Protein AF-0000000070184076 (afdb_homodimer)

Secondary structure (DSSP, 8-state):
-------------EEE-TTS-EEEEEEE--SSS-HHHHHHHHHHH-TT--TT--GGGTS-HHHHHHHHSSSPPTT--EEEEEEETTEEEEEETTTEEEEEE-HHHHH-/-------------EEE-TT--EEEEEEE--SSS-HHHHHHHHHHH-TTS-TT--GGGTS-HHHHHHHHSSSPPTT--EEEEEEETTEEEEEETTTEEEEEE-HHHHH-

Sequence (216 aa):
MMRFIWCSQLLAVVQSNTRGESWTVLTHWDRQEDIVLALDRAFDELDGVEDDVVIFDYIEPEAINALFGGPSSDRGANELHFTCQQHEIRISDDGTIGARADSEYRISMMRFIWCSQLLAVVQSNTRGESWTVLTHWDRQEDIVLALDRAFDELDGVEDDVVIFDYIEPEAINALFGGPSSDRGANELHFTCQQHEIRISDDGTIGARADSEYRIS

InterPro domains:
  IPR040624 Halobacterial output domain 1 [PF18545] (55-97)

Solvent-accessible surface area (backbone atoms only — not comparable to full-atom values): 12291 Å² total; per-residue (Å²): 133,83,77,73,73,74,70,70,77,68,73,35,58,56,52,53,42,89,29,65,46,54,31,26,51,54,41,75,48,79,51,80,53,60,57,66,60,47,46,53,53,25,54,74,61,44,80,92,60,66,91,83,64,56,69,66,66,37,41,53,62,64,21,50,43,51,71,51,40,56,73,87,63,92,41,51,51,47,34,39,34,33,27,48,92,64,27,30,38,37,42,36,70,88,22,42,34,28,37,28,75,25,66,74,56,65,74,98,133,83,76,74,73,75,71,70,78,68,74,36,60,55,51,54,42,89,31,66,46,55,32,28,50,53,41,78,48,82,52,81,54,59,58,66,60,48,46,51,54,26,54,72,63,44,80,92,59,66,91,82,66,57,70,66,67,37,41,53,61,63,20,49,44,51,72,52,41,58,73,86,63,92,39,51,52,45,34,40,35,30,27,48,92,64,26,31,38,37,41,36,68,88,21,42,34,28,36,27,75,24,66,74,55,66,72,97

pLDDT: mean 79.99, std 22.55, range [30.59, 98.12]

Foldseek 3Di:
DPPPPPLPPPVQQQPCDPVSRGKRWQDFAQLVDDVVVVVVSSVVSDPPADPPDDPCVWPPVVVVCVQRHDDDDPPDKDKDWTDDDQWIWIDINVGTIIIDGDPVSVVD/DPPPPPPPPPVQQQPCDPVNRGKRWQDFAQLVDDVVVVVVSSVVSDPPADPPDDVCVWPPVVVVCVQRHDDDDPPDKDKDWTDDDQWIWIDINVGTIIIDGDPVSVVD

Nearest PDB structures (foldseek):
  3h3l-assembly1_A-2  TM=5.425E-01  e=3.299E+00  Parabacteroides distasonis ATCC 8503
  7uxh-assembly1_i  TM=4.733E-01  e=2.275E+00  Homo sapiens
  4b1m-assembly3_C  TM=5.765E-01  e=6.131E+00  Bacillus subtilis
  1oq1-assembly2_B  TM=4.986E-01  e=3.101E+00  Bacillus subtilis
  3h3l-assembly1_A-2  TM=5.430E-01  e=3.131E+00  Parabacteroides distasonis ATCC 8503

Radius of gyration: 18.41 Å; Cα contacts (8 Å, |Δi|>4): 355; chains: 2; bounding box: 36×73×41 Å

Structure (mmCIF, N/CA/C/O backbone):
data_AF-0000000070184076-model_v1
#
loop_
_entity.id
_entity.type
_entity.pdbx_description
1 polymer 'Halobacterial output domain-containing protein'
#
loop_
_atom_site.group_PDB
_atom_site.id
_atom_site.type_symbol
_atom_site.label_atom_id
_atom_site.label_alt_id
_atom_site.label_comp_id
_atom_site.label_asym_id
_atom_site.label_entity_id
_atom_site.label_seq_id
_atom_site.pdbx_PDB_ins_code
_atom_site.Cartn_x
_atom_site.Cartn_y
_atom_site.Cartn_z
_atom_site.occupancy
_atom_site.B_iso_or_equiv
_atom_site.auth_seq_id
_atom_site.auth_comp_id
_atom_site.auth_asym_id
_atom_site.auth_atom_id
_atom_site.pdbx_PDB_model_num
ATOM 1 N N . MET A 1 1 ? -7.156 38.125 17.203 1 31.06 1 MET A N 1
ATOM 2 C CA . MET A 1 1 ? -7.527 37.094 18.188 1 31.06 1 MET A CA 1
ATOM 3 C C . MET A 1 1 ? -7.359 35.719 17.625 1 31.06 1 MET A C 1
ATOM 5 O O . MET A 1 1 ? -7.973 35.375 16.609 1 31.06 1 MET A O 1
ATOM 9 N N . MET A 1 2 ? -6.055 35.125 17.672 1 31.64 2 MET A N 1
ATOM 10 C CA . MET A 1 2 ? -5.574 33.906 17.031 1 31.64 2 MET A CA 1
ATOM 11 C C . MET A 1 2 ? -6.219 32.688 17.656 1 31.64 2 MET A C 1
ATOM 13 O O . MET A 1 2 ? -6.16 32.5 18.875 1 31.64 2 MET A O 1
ATOM 17 N N . ARG A 1 3 ? -7.449 32.406 17.203 1 31.67 3 ARG A N 1
ATOM 18 C CA . ARG A 1 3 ? -8.211 31.297 17.766 1 31.67 3 ARG A CA 1
ATOM 19 C C . ARG A 1 3 ? -7.395 30 17.75 1 31.67 3 ARG A C 1
ATOM 21 O O . ARG A 1 3 ? -6.922 29.562 16.703 1 31.67 3 ARG A O 1
ATOM 28 N N . PHE A 1 4 ? -6.574 29.734 18.766 1 31.83 4 PHE A N 1
ATOM 29 C CA . PHE A 1 4 ? -5.91 28.453 18.984 1 31.83 4 PHE A CA 1
ATOM 30 C C . PHE A 1 4 ? -6.926 27.312 18.984 1 31.83 4 PHE A C 1
ATOM 32 O O . PHE A 1 4 ? -7.805 27.266 19.844 1 31.83 4 PHE A O 1
ATOM 39 N N . ILE A 1 5 ? -7.527 27.031 17.906 1 33.81 5 ILE A N 1
ATOM 40 C CA . ILE A 1 5 ? -8.445 25.906 17.953 1 33.81 5 ILE A CA 1
ATOM 41 C C . ILE A 1 5 ? -7.742 24.703 18.562 1 33.81 5 ILE A C 1
ATOM 43 O O . ILE A 1 5 ? -6.664 24.297 18.109 1 33.81 5 ILE A O 1
ATOM 47 N N . TRP A 1 6 ? -7.973 24.562 19.844 1 30.7 6 TRP A N 1
ATOM 48 C CA . TRP A 1 6 ? -7.652 23.359 20.594 1 30.7 6 TRP A CA 1
ATOM 49 C C . TRP A 1 6 ? -8.055 22.109 19.828 1 30.7 6 TRP A C 1
ATOM 51 O O . TRP A 1 6 ? -9.242 21.859 19.594 1 30.7 6 TRP A O 1
ATOM 61 N N . CYS A 1 7 ? -7.523 21.875 18.734 1 33.5 7 CYS A N 1
ATOM 62 C CA . CYS A 1 7 ? -7.84 20.562 18.156 1 33.5 7 CYS A CA 1
ATOM 63 C C . CYS A 1 7 ? -7.801 19.484 19.234 1 33.5 7 CYS A C 1
ATOM 65 O O . CYS A 1 7 ? -6.793 19.312 19.922 1 33.5 7 CYS A O 1
ATOM 67 N N . SER A 1 8 ? -8.922 19.25 19.844 1 32.59 8 SER A N 1
ATOM 68 C CA . SER A 1 8 ? -9.172 18.125 20.734 1 32.59 8 SER A CA 1
ATOM 69 C C . SER A 1 8 ? -8.406 16.891 20.297 1 32.59 8 SER A C 1
ATOM 71 O O . SER A 1 8 ? -8.234 16.656 19.109 1 32.59 8 SER A O 1
ATOM 73 N N . GLN A 1 9 ? -7.461 16.438 21.172 1 32.38 9 GLN A N 1
ATOM 74 C CA . GLN A 1 9 ? -6.703 15.188 21.141 1 32.38 9 GLN A CA 1
ATOM 75 C C . GLN A 1 9 ? -7.602 14.008 20.781 1 32.38 9 GLN A C 1
ATOM 77 O O . GLN A 1 9 ? -8.438 13.586 21.578 1 32.38 9 GLN A O 1
ATOM 82 N N . LEU A 1 10 ? -8.289 14.125 19.656 1 34.69 10 LEU A N 1
ATOM 83 C CA . LEU A 1 10 ? -8.977 12.867 19.359 1 34.69 10 LEU A CA 1
ATOM 84 C C . LEU A 1 10 ? -8.062 11.672 19.609 1 34.69 10 LEU A C 1
ATOM 86 O O . LEU A 1 10 ? -6.984 11.578 19.016 1 34.69 10 LEU A O 1
ATOM 90 N N . LEU A 1 11 ? -8.219 11.258 20.859 1 34.22 11 LEU A N 1
ATOM 91 C CA . LEU A 1 11 ? -7.562 10.008 21.203 1 34.22 11 LEU A CA 1
ATOM 92 C C . LEU A 1 11 ? -7.707 8.977 20.094 1 34.22 11 LEU A C 1
ATOM 94 O O . LEU A 1 11 ? -8.812 8.508 19.812 1 34.22 11 LEU A O 1
ATOM 98 N N . ALA A 1 12 ? -6.996 9.32 19.094 1 44.41 12 ALA A N 1
ATOM 99 C CA . ALA A 1 12 ? -6.938 8.336 18.016 1 44.41 12 ALA A CA 1
ATOM 100 C C . ALA A 1 12 ? -6.871 6.918 18.578 1 44.41 12 ALA A C 1
ATOM 102 O O . ALA A 1 12 ? -6.184 6.668 19.578 1 44.41 12 ALA A O 1
ATOM 103 N N . VAL A 1 13 ? -8.016 6.223 18.578 1 44.06 13 VAL A N 1
ATOM 104 C CA . VAL A 1 13 ? -8.047 4.82 18.984 1 44.06 13 VAL A CA 1
ATOM 105 C C . VAL A 1 13 ? -6.875 4.07 18.375 1 44.06 13 VAL A C 1
ATOM 107 O O . VAL A 1 13 ? -6.652 4.148 17.156 1 44.06 13 VAL A O 1
ATOM 110 N N . VAL A 1 14 ? -5.863 3.982 19.172 1 46.72 14 VAL A N 1
ATOM 111 C CA . VAL A 1 14 ? -4.734 3.139 18.781 1 46.72 14 VAL A CA 1
ATOM 112 C C . VAL A 1 14 ? -5.223 1.72 18.5 1 46.72 14 VAL A C 1
ATOM 114 O O . VAL A 1 14 ? -5.828 1.08 19.359 1 46.72 14 VAL A O 1
ATOM 117 N N . GLN A 1 15 ? -5.723 1.5 17.422 1 42.31 15 GLN A N 1
ATOM 118 C CA . GLN A 1 15 ? -6.004 0.098 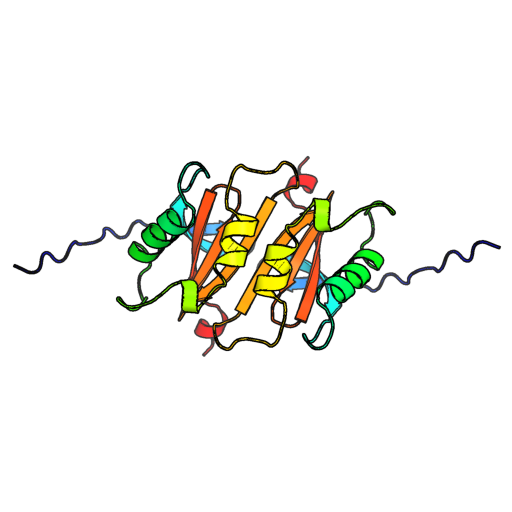17.141 1 42.31 15 GLN A CA 1
ATOM 119 C C . GLN A 1 15 ? -4.711 -0.698 16.984 1 42.31 15 GLN A C 1
ATOM 121 O O . GLN A 1 15 ? -3.879 -0.374 16.125 1 42.31 15 GLN A O 1
ATOM 126 N N . SER A 1 16 ? -4.227 -1.055 18.156 1 43.5 16 SER A N 1
ATOM 127 C CA . SER A 1 16 ? -3.055 -1.921 18.094 1 43.5 16 SER A CA 1
ATOM 128 C C . SER A 1 16 ? -3.389 -3.264 17.453 1 43.5 16 SER A C 1
ATOM 130 O O . SER A 1 16 ? -4.414 -3.871 17.781 1 43.5 16 SER A O 1
ATOM 132 N N . ASN A 1 17 ? -3.217 -3.281 16.281 1 46.78 17 ASN A N 1
ATOM 133 C CA . ASN A 1 17 ? -3.393 -4.648 15.805 1 46.78 17 ASN A CA 1
ATOM 134 C C . ASN A 1 17 ? -2.395 -5.602 16.453 1 46.78 17 ASN A C 1
ATOM 136 O O . ASN A 1 17 ? -1.507 -5.172 17.188 1 46.78 17 ASN A O 1
ATOM 140 N N . THR A 1 18 ? -2.777 -6.836 16.391 1 44.06 18 THR A N 1
ATOM 141 C CA . THR A 1 18 ? -2.002 -7.914 17 1 44.06 18 THR A CA 1
ATOM 142 C C . THR A 1 18 ? -0.521 -7.773 16.656 1 44.06 18 THR A C 1
ATOM 144 O O . THR A 1 18 ? 0.33 -8.398 17.281 1 44.06 18 THR A O 1
ATOM 147 N N . ARG A 1 19 ? -0.394 -7.066 15.617 1 43.72 19 ARG A N 1
ATOM 148 C CA . ARG A 1 19 ? 1.009 -6.957 15.234 1 43.72 19 ARG A CA 1
ATOM 149 C C . ARG A 1 19 ? 1.745 -5.953 16.109 1 43.72 19 ARG A C 1
ATOM 151 O O . ARG A 1 19 ? 2.953 -5.758 15.961 1 43.72 19 ARG A O 1
ATOM 158 N N . GLY A 1 20 ? 1.061 -5.598 17.172 1 49.81 20 GLY A N 1
ATOM 159 C CA . GLY A 1 20 ? 1.624 -4.59 18.047 1 49.81 20 GLY A CA 1
ATOM 160 C C . GLY A 1 20 ? 1.704 -3.215 17.422 1 49.81 20 GLY A C 1
ATOM 161 O O . GLY A 1 20 ? 2.285 -2.293 17.984 1 49.81 20 GLY A O 1
ATOM 162 N N . GLU A 1 21 ? 1.243 -3.275 16.156 1 57.34 21 GLU A N 1
ATOM 163 C CA . GLU A 1 21 ? 1.381 -1.954 15.555 1 57.34 21 GLU A CA 1
ATOM 164 C C . GLU A 1 21 ? 0.241 -1.032 15.977 1 57.34 21 GLU A C 1
ATOM 166 O O . GLU A 1 21 ? -0.922 -1.44 15.992 1 57.34 21 GLU A O 1
ATOM 171 N N . SER A 1 22 ? 0.601 -0.072 16.672 1 79.94 22 SER A N 1
ATOM 172 C CA . SER A 1 22 ? -0.398 0.884 17.141 1 79.94 22 SER A CA 1
ATOM 173 C C . SER A 1 22 ? -0.594 2.016 16.141 1 79.94 22 SER A C 1
ATOM 175 O O . SER A 1 22 ? 0.376 2.633 15.695 1 79.94 22 SER A O 1
ATOM 177 N N . TRP A 1 23 ? -1.705 2.012 15.43 1 88.81 23 TRP A N 1
ATOM 178 C CA . TRP A 1 23 ? -2.105 3.078 14.523 1 88.81 23 TRP A CA 1
ATOM 179 C C . TRP A 1 23 ? -3.137 3.992 15.172 1 88.81 23 TRP A C 1
ATOM 181 O O . TRP A 1 23 ? -3.998 3.531 15.93 1 88.81 23 TRP A O 1
ATOM 191 N N . THR A 1 24 ? -2.973 5.238 15.023 1 92.69 24 THR A N 1
ATOM 192 C CA . THR A 1 24 ? -4.027 6.191 15.359 1 92.69 24 THR A CA 1
ATOM 193 C C . THR A 1 24 ? -4.898 6.484 14.141 1 92.69 24 THR A C 1
ATOM 195 O O . THR A 1 24 ? -4.395 6.875 13.086 1 92.69 24 THR A O 1
ATOM 198 N N . VAL A 1 25 ? -6.156 6.223 14.258 1 95.19 25 VAL A N 1
ATOM 199 C CA . VAL A 1 25 ? -7.066 6.547 13.164 1 95.19 25 VAL A CA 1
ATOM 200 C C . VAL A 1 25 ? -7.297 8.055 13.109 1 95.19 25 VAL A C 1
ATOM 202 O O . VAL A 1 25 ? -7.715 8.656 14.102 1 95.19 25 VAL A O 1
ATOM 205 N N . LEU A 1 26 ? -6.996 8.625 11.977 1 96.62 26 LEU A N 1
ATOM 206 C CA . LEU A 1 26 ? -7.133 10.07 11.82 1 96.62 26 LEU A CA 1
ATOM 207 C C . LEU A 1 26 ? -8.539 10.438 11.359 1 96.62 26 LEU A C 1
ATOM 209 O O . LEU A 1 26 ? -9.117 11.414 11.844 1 96.62 26 LEU A O 1
ATOM 213 N N . THR A 1 27 ? -9.008 9.688 10.414 1 96.31 27 THR A N 1
ATOM 214 C CA . THR A 1 27 ? -10.344 9.938 9.898 1 96.31 27 THR A CA 1
ATOM 215 C C . THR A 1 27 ? -10.906 8.695 9.211 1 96.31 27 THR A C 1
ATOM 217 O O . THR A 1 27 ? -10.172 7.734 8.969 1 96.31 27 THR A O 1
ATOM 220 N N . HIS A 1 28 ? -12.234 8.703 8.945 1 95.06 28 HIS A N 1
ATOM 221 C CA . HIS A 1 28 ? -12.914 7.715 8.125 1 95.06 28 HIS A CA 1
ATOM 222 C C . HIS A 1 28 ? -13.391 8.328 6.809 1 95.06 28 HIS A C 1
ATOM 224 O O . HIS A 1 28 ? -13.648 9.531 6.738 1 95.06 28 HIS A O 1
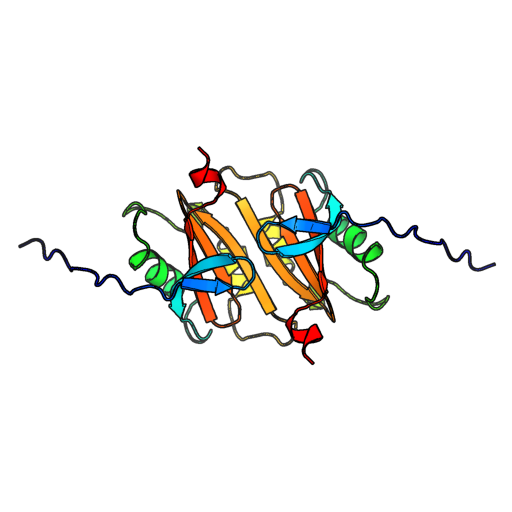ATOM 230 N N . TRP A 1 29 ? -13.375 7.391 5.836 1 94 29 TRP A N 1
ATOM 231 C CA . TRP A 1 29 ? -13.852 7.789 4.512 1 94 29 TRP A CA 1
ATOM 232 C C . TRP A 1 29 ? -14.625 6.652 3.848 1 94 29 TRP A C 1
ATOM 234 O O . TRP A 1 29 ? -14.398 5.48 4.156 1 94 29 TRP A O 1
ATOM 244 N N . ASP A 1 30 ? -15.82 6.898 3.057 1 87.88 30 ASP A N 1
ATOM 245 C CA . ASP A 1 30 ? -16.656 5.832 2.512 1 87.88 30 ASP A CA 1
ATOM 246 C C . ASP A 1 30 ? -16.672 5.871 0.986 1 87.88 30 ASP A C 1
ATOM 248 O O . ASP A 1 30 ? -17.594 5.336 0.355 1 87.88 30 ASP A O 1
ATOM 252 N N . ARG A 1 31 ? -15.719 6.191 0.236 1 86.69 31 ARG A N 1
ATOM 253 C CA . ARG A 1 31 ? -15.531 6.25 -1.209 1 86.69 31 ARG A CA 1
ATOM 254 C C . ARG A 1 31 ? -16.594 7.117 -1.868 1 86.69 31 ARG A C 1
ATOM 256 O O . ARG A 1 31 ? -16.609 7.277 -3.09 1 86.69 31 ARG A O 1
ATOM 263 N N . GLN A 1 32 ? -17.5 7.566 -1.119 1 90.19 32 GLN A N 1
ATOM 264 C CA . GLN A 1 32 ? -18.438 8.555 -1.638 1 90.19 32 GLN A CA 1
ATOM 265 C C . GLN A 1 32 ? -17.812 9.945 -1.661 1 90.19 32 GLN A C 1
ATOM 267 O O . GLN A 1 32 ? -18.25 10.82 -2.414 1 90.19 32 GLN A O 1
ATOM 272 N N . GLU A 1 33 ? -16.891 10.07 -0.817 1 91.62 33 GLU A N 1
ATOM 273 C CA . GLU A 1 33 ? -16.109 11.305 -0.814 1 91.62 33 GLU A CA 1
ATOM 274 C C . GLU A 1 33 ? -14.82 11.133 -1.609 1 91.62 33 GLU A C 1
ATOM 276 O O . GLU A 1 33 ? -14.336 10.016 -1.795 1 91.62 33 GLU A O 1
ATOM 281 N N . ASP A 1 34 ? -14.352 12.234 -2.107 1 94.75 34 ASP A N 1
ATOM 282 C CA . ASP A 1 34 ? -13.055 12.234 -2.783 1 94.75 34 ASP A CA 1
ATOM 283 C C . ASP A 1 34 ? -11.93 11.875 -1.814 1 94.75 34 ASP A C 1
ATOM 285 O O . ASP A 1 34 ? -11.781 12.516 -0.769 1 94.75 34 ASP A O 1
ATOM 289 N N . ILE A 1 35 ? -11.188 10.922 -2.148 1 96.12 35 ILE A N 1
ATOM 290 C CA . ILE A 1 35 ? -10.148 10.422 -1.257 1 96.12 35 ILE A CA 1
ATOM 291 C C . ILE A 1 35 ? -9.125 11.516 -0.986 1 96.12 35 ILE A C 1
ATOM 293 O O . ILE A 1 35 ? -8.539 11.578 0.1 1 96.12 35 ILE A O 1
ATOM 297 N N . VAL A 1 36 ? -8.914 12.398 -1.869 1 95.81 36 VAL A N 1
ATOM 298 C CA . VAL A 1 36 ? -7.957 13.477 -1.674 1 95.81 36 VAL A CA 1
ATOM 299 C C . VAL A 1 36 ? -8.477 14.445 -0.615 1 95.81 36 VAL A C 1
ATOM 301 O O . VAL A 1 36 ? -7.715 14.93 0.226 1 95.81 36 VAL A O 1
ATOM 304 N N . LEU A 1 37 ? -9.773 14.664 -0.662 1 95.94 37 LEU A N 1
ATOM 305 C CA . LEU A 1 37 ? -10.383 15.492 0.372 1 95.94 37 LEU A CA 1
ATOM 306 C C . LEU A 1 37 ? -10.273 14.82 1.738 1 95.94 37 LEU A C 1
ATOM 308 O O . LEU A 1 37 ? -10.008 15.492 2.74 1 95.94 37 LEU A O 1
ATOM 312 N N . ALA A 1 38 ? -10.492 13.539 1.723 1 96.75 38 ALA A N 1
ATOM 313 C CA . ALA A 1 38 ? -10.352 12.781 2.967 1 96.75 38 ALA A CA 1
ATOM 314 C C . ALA A 1 38 ? -8.922 12.859 3.498 1 96.75 38 ALA A C 1
ATOM 316 O O . ALA A 1 38 ? -8.711 13 4.703 1 96.75 38 ALA A O 1
ATOM 317 N N . LEU A 1 39 ? -7.988 12.82 2.604 1 96.88 39 LEU A N 1
ATOM 318 C CA . LEU A 1 39 ? -6.586 12.93 2.982 1 96.88 39 LEU A CA 1
ATOM 319 C C . LEU A 1 39 ? -6.289 14.305 3.566 1 96.88 39 LEU A C 1
ATOM 321 O O . LEU A 1 39 ? -5.59 14.422 4.578 1 96.88 39 LEU A O 1
ATOM 325 N N . ASP A 1 40 ? -6.816 15.297 2.971 1 95.06 40 ASP A N 1
ATOM 326 C CA . ASP A 1 40 ? -6.637 16.641 3.508 1 95.06 40 ASP A CA 1
ATOM 327 C C . ASP A 1 40 ? -7.168 16.734 4.938 1 95.06 40 ASP A C 1
ATOM 329 O O . ASP A 1 40 ? -6.508 17.297 5.812 1 95.06 40 ASP A O 1
ATOM 333 N N . ARG A 1 41 ? -8.289 16.125 5.148 1 95.56 41 ARG A N 1
ATOM 334 C CA . ARG A 1 41 ? -8.883 16.125 6.484 1 95.56 41 ARG A CA 1
ATOM 335 C C . ARG A 1 41 ? -8 15.344 7.461 1 95.56 41 ARG A C 1
ATOM 337 O O . ARG A 1 41 ? -7.797 15.781 8.594 1 95.56 41 ARG A O 1
ATOM 344 N N . ALA A 1 42 ? -7.562 14.219 7.051 1 96.38 42 ALA A N 1
ATOM 345 C CA . ALA A 1 42 ? -6.68 13.422 7.891 1 96.38 42 ALA A CA 1
ATOM 346 C C . ALA A 1 42 ? -5.441 14.211 8.297 1 96.38 42 ALA A C 1
ATOM 348 O O . ALA A 1 42 ? -5.035 14.188 9.461 1 96.38 42 ALA A O 1
ATOM 349 N N . PHE A 1 43 ? -4.883 14.891 7.336 1 95.31 43 PHE A N 1
ATOM 350 C CA . PHE A 1 43 ? -3.643 15.617 7.605 1 95.31 43 PHE A CA 1
ATOM 351 C C . PHE A 1 43 ? -3.902 16.828 8.492 1 95.31 43 PHE A C 1
ATOM 353 O O . PHE A 1 43 ? -3.008 17.281 9.211 1 95.31 43 PHE A O 1
ATOM 360 N N . ASP A 1 44 ? -5.102 17.375 8.438 1 93.94 44 ASP A N 1
ATOM 361 C CA . ASP A 1 44 ? -5.484 18.422 9.375 1 93.94 44 ASP A CA 1
ATOM 362 C C . ASP A 1 44 ? -5.465 17.906 10.812 1 93.94 44 ASP A C 1
ATOM 364 O O . ASP A 1 44 ? -5.25 18.688 11.75 1 93.94 44 ASP A O 1
ATOM 368 N N . GLU A 1 45 ? -5.648 16.594 10.953 1 92.44 45 GLU A N 1
ATOM 369 C CA . GLU A 1 45 ? -5.711 15.977 12.273 1 92.44 45 GLU A CA 1
ATOM 370 C C . GLU A 1 45 ? -4.336 15.484 12.711 1 92.44 45 GLU A C 1
ATOM 372 O O . GLU A 1 45 ? -4.141 15.133 13.883 1 92.44 45 GLU A O 1
ATOM 377 N N . LEU A 1 46 ? -3.414 15.414 11.766 1 93.44 46 LEU A N 1
ATOM 378 C CA . LEU A 1 46 ? -2.111 14.812 12.031 1 93.44 46 LEU A CA 1
ATOM 379 C C . LEU A 1 46 ? -1.188 15.797 12.734 1 93.44 46 LEU A C 1
ATOM 381 O O . LEU A 1 46 ? -0.821 16.828 12.156 1 93.44 46 LEU A O 1
ATOM 385 N N . ASP A 1 47 ? -0.815 15.453 13.945 1 89.75 47 ASP A N 1
ATOM 386 C CA . ASP A 1 47 ? 0.085 16.312 14.711 1 89.75 47 ASP A CA 1
ATOM 387 C C . ASP A 1 47 ? 1.535 16.109 14.281 1 89.75 47 ASP A C 1
ATOM 389 O O . ASP A 1 47 ? 1.924 15.008 13.875 1 89.75 47 ASP A O 1
ATOM 393 N N . GLY A 1 48 ? 2.279 17.156 14.359 1 89 48 GLY A N 1
ATOM 394 C CA . GLY A 1 48 ? 3.711 17.031 14.133 1 89 48 GLY A CA 1
ATOM 395 C C . GLY A 1 48 ? 4.109 17.219 12.688 1 89 48 GLY A C 1
ATOM 396 O O . GLY A 1 48 ? 5.277 17.062 12.328 1 89 48 GLY A O 1
ATOM 397 N N . VAL A 1 49 ? 3.104 17.531 11.852 1 90.56 49 VAL A N 1
ATOM 398 C CA . VAL A 1 49 ? 3.416 17.812 10.461 1 90.56 49 VAL A CA 1
ATOM 399 C C . VAL A 1 49 ? 3.418 19.328 10.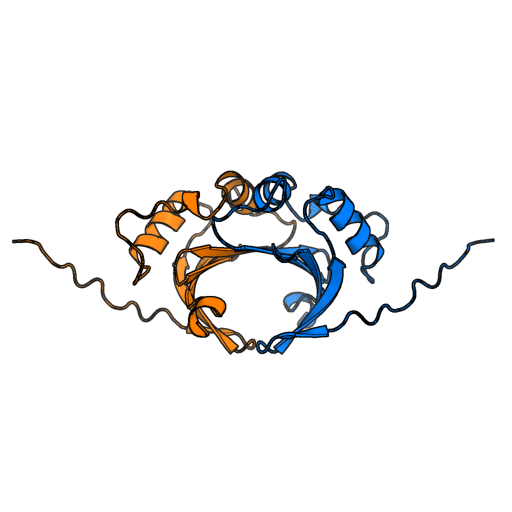227 1 90.56 49 VAL A C 1
ATOM 401 O O . VAL A 1 49 ? 2.613 20.047 10.812 1 90.56 49 VAL A O 1
ATOM 404 N N . GLU A 1 50 ? 4.316 19.719 9.352 1 89.75 50 GLU A N 1
ATOM 405 C CA . GLU A 1 50 ? 4.414 21.141 9.031 1 89.75 50 GLU A CA 1
ATOM 406 C C . GLU A 1 50 ? 3.133 21.641 8.375 1 89.75 50 GLU A C 1
ATOM 408 O O . GLU A 1 50 ? 2.457 20.906 7.66 1 89.75 50 GLU A O 1
ATOM 413 N N . ASP A 1 51 ? 2.775 22.906 8.562 1 86.94 51 ASP A N 1
ATOM 414 C CA . ASP A 1 51 ? 1.546 23.516 8.07 1 86.94 51 ASP A CA 1
ATOM 415 C C . ASP A 1 51 ? 1.528 23.578 6.547 1 86.94 51 ASP A C 1
ATOM 417 O O . ASP A 1 51 ? 0.461 23.547 5.93 1 86.94 51 ASP A O 1
ATOM 421 N N . ASP A 1 52 ? 2.678 23.672 5.957 1 89.44 52 ASP A N 1
ATOM 422 C CA . ASP A 1 52 ? 2.729 23.844 4.508 1 89.44 52 ASP A CA 1
ATOM 423 C C . ASP A 1 52 ? 3.061 22.531 3.803 1 89.44 52 ASP A C 1
ATOM 425 O O . ASP A 1 52 ? 3.527 22.547 2.662 1 89.44 52 ASP A O 1
ATOM 429 N N . VAL A 1 53 ? 2.809 21.531 4.484 1 87.25 53 VAL A N 1
ATOM 430 C CA . VAL A 1 53 ? 3.115 20.234 3.91 1 87.25 53 VAL A CA 1
ATOM 431 C C . VAL A 1 53 ? 2.143 19.922 2.771 1 87.25 53 VAL A C 1
ATOM 433 O O . VAL A 1 53 ? 0.938 20.156 2.898 1 87.25 53 VAL A O 1
ATOM 436 N N . VAL A 1 54 ? 2.691 19.531 1.664 1 90.88 54 VAL A N 1
ATOM 437 C CA . VAL A 1 54 ? 1.901 19.016 0.547 1 90.88 54 VAL A CA 1
ATOM 438 C C . VAL A 1 54 ? 1.976 17.5 0.51 1 90.88 54 VAL A C 1
ATOM 440 O O . VAL A 1 54 ? 3.055 16.922 0.329 1 90.88 54 VAL A O 1
ATOM 443 N N . ILE A 1 55 ? 0.848 16.828 0.705 1 90.5 55 ILE A N 1
ATOM 444 C CA . ILE A 1 55 ? 0.78 15.375 0.812 1 90.5 55 ILE A CA 1
ATOM 445 C C . ILE A 1 55 ? 1.384 14.742 -0.437 1 90.5 55 ILE A C 1
ATOM 447 O O . ILE A 1 55 ? 2.098 13.742 -0.347 1 90.5 55 ILE A O 1
ATOM 451 N N . PHE A 1 56 ? 1.134 15.344 -1.582 1 93.62 56 PHE A N 1
ATOM 452 C CA . PHE A 1 56 ? 1.496 14.719 -2.846 1 93.62 56 PHE A CA 1
ATOM 453 C C . PHE A 1 56 ? 2.988 14.867 -3.117 1 93.62 56 PHE A C 1
ATOM 455 O O . PHE A 1 56 ? 3.508 14.305 -4.086 1 93.62 56 PHE A O 1
ATOM 462 N N . ASP A 1 57 ? 3.709 15.57 -2.178 1 92.88 57 ASP A N 1
ATOM 463 C CA . ASP A 1 57 ? 5.168 15.547 -2.176 1 92.88 57 ASP A CA 1
ATOM 464 C C . ASP A 1 57 ? 5.695 14.219 -1.64 1 92.88 57 ASP A C 1
ATOM 466 O O . ASP A 1 57 ? 6.871 13.898 -1.811 1 92.88 57 ASP A O 1
ATOM 470 N N . TYR A 1 58 ? 4.816 13.469 -1.081 1 93.06 58 TYR A N 1
ATOM 471 C CA . TYR A 1 58 ? 5.27 12.266 -0.385 1 93.06 58 TYR A CA 1
ATOM 472 C C . TYR A 1 58 ? 4.656 11.016 -0.997 1 93.06 58 TYR A C 1
ATOM 474 O O . TYR A 1 58 ? 5.121 9.898 -0.747 1 93.06 58 TYR A O 1
ATOM 482 N N . ILE A 1 59 ? 3.611 11.156 -1.691 1 95.19 59 ILE A N 1
ATOM 483 C CA . ILE A 1 59 ? 2.949 10.023 -2.322 1 95.19 59 ILE A CA 1
ATOM 484 C C . ILE A 1 59 ? 2.393 10.438 -3.682 1 95.19 59 ILE A C 1
ATOM 486 O O . ILE A 1 59 ? 1.941 11.578 -3.852 1 95.19 59 ILE A O 1
ATOM 490 N N . GLU A 1 60 ? 2.477 9.5 -4.66 1 95.19 60 GLU A N 1
ATOM 491 C CA . GLU A 1 60 ? 1.955 9.766 -6 1 95.19 60 GLU A CA 1
ATOM 492 C C . GLU A 1 60 ? 0.431 9.836 -5.992 1 95.19 60 GLU A C 1
ATOM 494 O O . GLU A 1 60 ? -0.238 8.859 -5.656 1 95.19 60 GLU A O 1
ATOM 499 N N . PRO A 1 61 ? -0.13 10.969 -6.402 1 96.06 61 PRO A N 1
ATOM 500 C CA . PRO A 1 61 ? -1.59 11.086 -6.43 1 96.06 61 PRO A CA 1
ATOM 501 C C . PRO A 1 61 ? -2.246 10.086 -7.375 1 96.06 61 PRO A C 1
ATOM 503 O O . PRO A 1 61 ? -3.363 9.633 -7.125 1 96.06 61 PRO A O 1
ATOM 506 N N . GLU A 1 62 ? -1.51 9.758 -8.43 1 96.19 62 GLU A N 1
ATOM 507 C CA . GLU A 1 62 ? -2.041 8.781 -9.375 1 96.19 62 GLU A CA 1
ATOM 508 C C . GLU A 1 62 ? -2.27 7.43 -8.703 1 96.19 62 GLU A C 1
ATOM 510 O O . GLU A 1 62 ? -3.264 6.754 -8.984 1 96.19 62 GLU A O 1
ATOM 515 N N . ALA A 1 63 ? -1.346 7.055 -7.855 1 97.38 63 ALA A N 1
ATOM 516 C CA . ALA A 1 63 ? -1.489 5.793 -7.133 1 97.38 63 ALA A CA 1
ATOM 517 C C . ALA A 1 63 ? -2.695 5.828 -6.199 1 97.38 63 ALA A C 1
ATOM 519 O O . ALA A 1 63 ? -3.477 4.875 -6.148 1 97.38 63 ALA A O 1
ATOM 520 N N . ILE A 1 64 ? -2.889 6.938 -5.523 1 97.38 64 ILE A N 1
ATOM 521 C CA . ILE A 1 64 ? -3.994 7.109 -4.586 1 97.38 64 ILE A CA 1
ATOM 522 C C . ILE A 1 64 ? -5.324 6.969 -5.324 1 97.38 64 ILE A C 1
ATOM 524 O O . ILE A 1 64 ? -6.195 6.207 -4.906 1 97.38 64 ILE A O 1
ATOM 528 N N . ASN A 1 65 ? -5.406 7.637 -6.406 1 96.25 65 ASN A N 1
ATOM 529 C CA . ASN A 1 65 ? -6.656 7.613 -7.16 1 96.25 65 ASN A CA 1
ATOM 530 C C . ASN A 1 65 ? -6.922 6.23 -7.758 1 96.25 65 ASN A C 1
ATOM 532 O O . ASN A 1 65 ? -8.062 5.781 -7.801 1 96.25 65 ASN A O 1
ATOM 536 N N . ALA A 1 66 ? -5.887 5.668 -8.211 1 95.81 66 ALA A N 1
ATOM 537 C CA . ALA A 1 66 ? -6.039 4.348 -8.82 1 95.81 66 ALA A CA 1
ATOM 538 C C . ALA A 1 66 ? -6.496 3.322 -7.785 1 95.81 66 ALA A C 1
ATOM 540 O O . ALA A 1 66 ? -7.285 2.428 -8.094 1 95.81 66 ALA A O 1
ATOM 541 N N . LEU A 1 67 ? -6.078 3.48 -6.527 1 96.38 67 LEU A N 1
ATOM 542 C CA . LEU A 1 67 ? -6.355 2.482 -5.5 1 96.38 67 LEU A CA 1
ATOM 543 C C . LEU A 1 67 ? -7.68 2.773 -4.805 1 96.38 67 LEU A C 1
ATOM 545 O O . LEU A 1 67 ? -8.414 1.848 -4.445 1 96.38 67 LEU A O 1
ATOM 549 N N . PHE A 1 68 ? -7.941 3.998 -4.676 1 96.31 68 PHE A N 1
ATOM 550 C CA . PHE A 1 68 ? -8.992 4.316 -3.723 1 96.31 68 PHE A CA 1
ATOM 551 C C . PHE A 1 68 ? -10.062 5.195 -4.367 1 96.31 68 PHE A C 1
ATOM 553 O O . PHE A 1 68 ? -11.102 5.469 -3.762 1 96.31 68 PHE A O 1
ATOM 560 N N . GLY A 1 69 ? -9.664 5.566 -5.52 1 93.38 69 GLY A N 1
ATOM 561 C CA . GLY A 1 69 ? -10.664 6.363 -6.207 1 93.38 69 GLY A CA 1
ATOM 562 C C . GLY A 1 69 ? -11.812 5.539 -6.754 1 93.38 69 GLY A C 1
ATOM 563 O O . GLY A 1 69 ? -11.641 4.363 -7.086 1 93.38 69 GLY A O 1
ATOM 564 N N . GLY A 1 70 ? -12.984 6.137 -6.785 1 88.38 70 GLY A N 1
ATOM 565 C CA . GLY A 1 70 ? -14.133 5.457 -7.371 1 88.38 70 GLY A CA 1
ATOM 566 C C . GLY A 1 70 ? -14.766 4.438 -6.438 1 88.38 70 GLY A C 1
ATOM 567 O O . GLY A 1 70 ? -14.453 4.406 -5.246 1 88.38 70 GLY A O 1
ATOM 568 N N . PRO A 1 71 ? -15.641 3.643 -6.973 1 86.06 71 PRO A N 1
ATOM 569 C CA . PRO A 1 71 ? -16.328 2.654 -6.141 1 86.06 71 PRO A CA 1
ATOM 570 C C . PRO A 1 71 ? -15.438 1.471 -5.773 1 86.06 71 PRO A C 1
ATOM 572 O O . PRO A 1 71 ? -14.438 1.215 -6.449 1 86.06 71 PRO A O 1
ATOM 575 N N . SER A 1 72 ? -15.812 0.91 -4.66 1 82.88 72 SER A N 1
ATOM 576 C CA . SER A 1 72 ? -15.07 -0.277 -4.238 1 82.88 72 SER A CA 1
ATOM 577 C C . SER A 1 72 ? -15.156 -1.383 -5.285 1 82.88 72 SER A C 1
ATOM 579 O O . SER A 1 72 ? -16.188 -1.541 -5.945 1 82.88 72 SER A O 1
ATOM 581 N N . SER A 1 73 ? -14.023 -1.972 -5.449 1 77.56 73 SER A N 1
ATOM 582 C CA . SER A 1 73 ? -13.977 -3.121 -6.344 1 77.56 73 SER A CA 1
ATOM 583 C C . SER A 1 73 ? -14.109 -4.43 -5.578 1 77.56 73 SER A C 1
ATOM 585 O O . SER A 1 73 ? -13.875 -4.473 -4.367 1 77.56 73 SER A O 1
ATOM 587 N N . ASP A 1 74 ? -14.586 -5.441 -6.301 1 78.75 74 ASP A N 1
ATOM 588 C CA . ASP A 1 74 ? -14.68 -6.777 -5.711 1 78.75 74 ASP A CA 1
ATOM 589 C C . ASP A 1 74 ? -13.336 -7.492 -5.766 1 78.75 74 ASP A C 1
ATOM 591 O O . ASP A 1 74 ? -13.242 -8.672 -5.418 1 78.75 74 ASP A O 1
ATOM 595 N N . ARG A 1 75 ? -12.281 -6.898 -6.215 1 74.62 75 ARG A N 1
ATOM 596 C CA . ARG A 1 75 ? -10.977 -7.492 -6.488 1 74.62 75 ARG A CA 1
ATOM 597 C C . ARG A 1 75 ? -10.234 -7.809 -5.195 1 74.62 75 ARG A C 1
ATOM 599 O O . ARG A 1 75 ? -9.234 -8.523 -5.203 1 74.62 75 ARG A O 1
ATOM 606 N N . GLY A 1 76 ? -10.797 -7.391 -4.098 1 83.19 76 GLY A N 1
ATOM 607 C CA . GLY A 1 76 ? -10.07 -7.496 -2.84 1 83.19 76 GLY A CA 1
ATOM 608 C C . GLY A 1 76 ? -9.758 -6.148 -2.219 1 83.19 76 GLY A C 1
ATOM 609 O O . GLY A 1 76 ? -10.195 -5.109 -2.719 1 83.19 76 GLY A O 1
ATOM 610 N N . ALA A 1 77 ? -9.016 -6.234 -1.156 1 91.5 77 ALA A N 1
ATOM 611 C CA . ALA A 1 77 ? -8.734 -5.012 -0.407 1 91.5 77 ALA A CA 1
ATOM 612 C C . ALA A 1 77 ? -7.332 -4.496 -0.694 1 91.5 77 ALA A C 1
ATOM 614 O O . ALA A 1 77 ? -6.402 -5.281 -0.889 1 91.5 77 ALA A O 1
ATOM 615 N N . ASN A 1 78 ? -7.191 -3.209 -0.788 1 95.81 78 ASN A N 1
ATOM 616 C CA . ASN A 1 78 ? -5.902 -2.533 -0.876 1 95.81 78 ASN A CA 1
ATOM 617 C C . ASN A 1 78 ? -5.555 -1.811 0.424 1 95.81 78 ASN A C 1
ATOM 619 O O . ASN A 1 78 ? -6.445 -1.317 1.12 1 95.81 78 ASN A O 1
ATOM 623 N N . GLU A 1 79 ? -4.367 -1.768 0.728 1 95.75 79 GLU A N 1
ATOM 624 C CA . GLU A 1 79 ? -3.824 -0.933 1.794 1 95.75 79 GLU A CA 1
ATOM 625 C C . GLU A 1 79 ? -2.486 -0.319 1.387 1 95.75 79 GLU A C 1
ATOM 627 O O . GLU A 1 79 ? -1.606 -1.018 0.879 1 95.75 79 GLU A O 1
ATOM 632 N N . LEU A 1 80 ? -2.4 0.937 1.577 1 98.12 80 LEU A N 1
ATOM 633 C CA . LEU A 1 80 ? -1.224 1.697 1.17 1 98.12 80 LEU A CA 1
ATOM 634 C C . LEU A 1 80 ? -0.581 2.389 2.367 1 98.12 80 LEU A C 1
ATOM 636 O O . LEU A 1 80 ? -1.274 3.008 3.178 1 98.12 80 LEU A O 1
ATOM 640 N N . HIS A 1 81 ? 0.691 2.213 2.5 1 96 81 HIS A N 1
ATOM 641 C CA . HIS A 1 81 ? 1.486 2.918 3.498 1 96 81 HIS A CA 1
ATOM 642 C C . HIS A 1 81 ? 2.529 3.814 2.838 1 96 81 HIS A C 1
ATOM 644 O O . HIS A 1 81 ? 3.162 3.42 1.857 1 96 81 HIS A O 1
ATOM 650 N N . PHE A 1 82 ? 2.729 4.961 3.428 1 96.5 82 PHE A N 1
ATOM 651 C CA . PHE A 1 82 ? 3.836 5.805 2.994 1 96.5 82 PHE A CA 1
ATOM 652 C C . PHE A 1 82 ? 4.344 6.664 4.148 1 96.5 82 PHE A C 1
ATOM 654 O O . PHE A 1 82 ? 3.621 6.895 5.121 1 96.5 82 PHE A O 1
ATOM 661 N N . THR A 1 83 ? 5.559 7.09 3.93 1 94 83 THR A N 1
ATOM 662 C CA . THR A 1 83 ? 6.176 7.91 4.969 1 94 83 THR A CA 1
ATOM 663 C C . THR A 1 83 ? 6.062 9.391 4.629 1 94 83 THR A C 1
ATOM 665 O O . THR A 1 83 ? 6.23 9.781 3.471 1 94 83 THR A O 1
ATOM 668 N N . CYS A 1 84 ? 5.641 10.047 5.586 1 93.94 84 CYS A N 1
ATOM 669 C CA . CYS A 1 84 ? 5.566 11.508 5.547 1 93.94 84 CYS A CA 1
ATOM 670 C C . CYS A 1 84 ? 6.168 12.117 6.805 1 93.94 84 CYS A C 1
ATOM 672 O O . CYS A 1 84 ? 5.594 12.008 7.891 1 93.94 84 CYS A O 1
ATOM 674 N N . GLN A 1 85 ? 7.332 12.797 6.543 1 91.5 85 GLN A N 1
ATOM 675 C CA . GLN A 1 85 ? 8.055 13.359 7.676 1 91.5 85 GLN A CA 1
ATOM 676 C C . GLN A 1 85 ? 8.266 12.32 8.773 1 91.5 85 GLN A C 1
ATOM 678 O O . GLN A 1 85 ? 8.875 11.273 8.539 1 91.5 85 GLN A O 1
ATOM 683 N N . GLN A 1 86 ? 7.766 12.484 9.977 1 90.31 86 GLN A N 1
ATOM 684 C CA . GLN A 1 86 ? 8.039 11.562 11.078 1 90.31 86 GLN A CA 1
ATOM 685 C C . GLN A 1 86 ? 6.91 10.547 11.234 1 90.31 86 GLN A C 1
ATOM 687 O O . GLN A 1 86 ? 6.844 9.836 12.242 1 90.31 86 GLN A O 1
ATOM 692 N N . HIS A 1 87 ? 6.07 10.477 10.227 1 94.12 87 HIS A N 1
ATOM 693 C CA . HIS A 1 87 ? 4.91 9.594 10.336 1 94.12 87 HIS A CA 1
ATOM 694 C C . HIS A 1 87 ? 4.887 8.57 9.211 1 94.12 87 HIS A C 1
ATOM 696 O O . HIS A 1 87 ? 5.379 8.836 8.109 1 94.12 87 HIS A O 1
ATOM 702 N N . GLU A 1 88 ? 4.395 7.402 9.531 1 93.62 88 GLU A N 1
ATOM 703 C CA . GLU A 1 88 ? 3.855 6.492 8.523 1 93.62 88 GLU A CA 1
ATOM 704 C C . GLU A 1 88 ? 2.34 6.629 8.414 1 93.62 88 GLU A C 1
ATOM 706 O O . GLU A 1 88 ? 1.63 6.582 9.422 1 93.62 88 GLU A O 1
ATOM 711 N N . ILE A 1 89 ? 1.872 6.902 7.145 1 96.5 89 ILE A N 1
ATOM 712 C CA . ILE A 1 89 ? 0.452 7.062 6.852 1 96.5 89 ILE A CA 1
ATOM 713 C C . ILE A 1 89 ? -0.095 5.773 6.242 1 96.5 89 ILE A C 1
ATOM 715 O O . ILE A 1 89 ? 0.56 5.145 5.402 1 96.5 89 ILE A O 1
ATOM 719 N N . ARG A 1 90 ? -1.277 5.363 6.711 1 96.94 90 ARG A N 1
ATOM 720 C CA . ARG A 1 90 ? -1.953 4.184 6.188 1 96.94 90 ARG A CA 1
ATOM 721 C C . ARG A 1 90 ? -3.324 4.539 5.625 1 96.94 90 ARG A C 1
ATOM 723 O O . ARG A 1 90 ? -4.125 5.195 6.293 1 96.94 90 ARG A O 1
ATOM 730 N N . ILE A 1 91 ? -3.508 4.172 4.355 1 97.56 91 ILE A N 1
ATOM 731 C CA . ILE A 1 91 ? -4.812 4.254 3.713 1 97.56 91 ILE A CA 1
ATOM 732 C C . ILE A 1 91 ? -5.332 2.846 3.422 1 97.56 91 ILE A C 1
ATOM 734 O O . ILE A 1 91 ? -4.625 2.025 2.832 1 97.56 91 ILE A O 1
ATOM 738 N N . SER A 1 92 ? -6.566 2.578 3.844 1 94.56 92 SER A N 1
ATOM 739 C CA . SER A 1 92 ? -7.09 1.229 3.658 1 94.56 92 SER A CA 1
ATOM 740 C C . SER A 1 92 ? -8.469 1.256 3.014 1 94.56 92 SER A C 1
ATOM 742 O O . SER A 1 92 ? -9.242 2.191 3.229 1 94.56 92 SER A O 1
ATOM 744 N N . ASP A 1 93 ? -8.82 0.207 2.344 1 92 93 ASP A N 1
ATOM 745 C CA . ASP A 1 93 ? -10.094 0.044 1.643 1 92 93 ASP A CA 1
ATOM 746 C C . ASP A 1 93 ? -11.258 0.02 2.623 1 92 93 ASP A C 1
ATOM 748 O O . ASP A 1 93 ? -12.414 0.234 2.232 1 92 93 ASP A O 1
ATOM 752 N N . ASP A 1 94 ? -10.914 -0.228 3.836 1 87.06 94 ASP A N 1
ATOM 753 C CA . ASP A 1 94 ? -12.008 -0.316 4.793 1 87.06 94 ASP A CA 1
ATOM 754 C C . ASP A 1 94 ? -12.477 1.073 5.223 1 87.06 9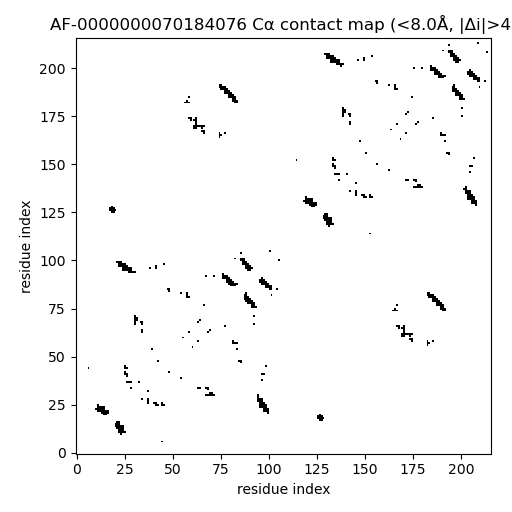4 ASP A C 1
ATOM 756 O O . ASP A 1 94 ? -13.297 1.205 6.133 1 87.06 94 ASP A O 1
ATOM 760 N N . GLY A 1 95 ? -11.844 2.119 4.621 1 91.88 95 GLY A N 1
ATOM 761 C CA . GLY A 1 95 ? -12.305 3.482 4.836 1 91.88 95 GLY A CA 1
ATOM 762 C C . GLY A 1 95 ? -11.531 4.207 5.922 1 91.88 95 GLY A C 1
ATOM 763 O O . GLY A 1 95 ? -11.984 5.227 6.445 1 91.88 95 GLY A O 1
ATOM 764 N N . THR A 1 96 ? -10.383 3.668 6.27 1 94.62 96 THR A N 1
ATOM 765 C CA . THR A 1 96 ? -9.617 4.277 7.348 1 94.62 96 THR A CA 1
ATOM 766 C C . THR A 1 96 ? -8.336 4.902 6.812 1 94.62 96 THR A C 1
ATOM 768 O O . THR A 1 96 ? -7.66 4.32 5.961 1 94.62 96 THR A O 1
ATOM 771 N N . ILE A 1 97 ? -8.062 6.062 7.309 1 97.19 97 ILE A N 1
ATOM 772 C CA . ILE A 1 97 ? -6.75 6.691 7.188 1 97.19 97 ILE A CA 1
ATOM 773 C C . ILE A 1 97 ? -6.129 6.863 8.57 1 97.19 97 ILE A C 1
ATOM 775 O O . ILE A 1 97 ? -6.742 7.449 9.469 1 97.19 97 ILE A O 1
ATOM 779 N N . GLY A 1 98 ? -4.977 6.277 8.75 1 96.81 98 GLY A N 1
ATOM 780 C CA . GLY A 1 98 ? -4.312 6.324 10.039 1 96.81 98 GLY A CA 1
ATOM 781 C C . GLY A 1 98 ? -2.852 6.719 9.953 1 96.81 98 GLY A C 1
ATOM 782 O O . GLY A 1 98 ? -2.311 6.867 8.852 1 96.81 98 GLY A O 1
ATOM 783 N N . ALA A 1 99 ? -2.271 6.914 11.125 1 96.38 99 ALA A N 1
ATOM 784 C CA . ALA A 1 99 ? -0.858 7.27 11.195 1 96.38 99 ALA A CA 1
ATOM 785 C C . ALA A 1 99 ? -0.197 6.656 12.422 1 96.38 99 ALA A C 1
ATOM 787 O O . ALA A 1 99 ? -0.868 6.367 13.414 1 96.38 99 ALA A O 1
ATOM 788 N N . ARG A 1 100 ? 1.025 6.445 12.219 1 92.19 100 ARG A N 1
ATOM 789 C CA . ARG A 1 100 ? 1.882 6.121 13.352 1 92.19 100 ARG A CA 1
ATOM 790 C C . ARG A 1 100 ? 3.258 6.762 13.203 1 92.19 100 ARG A C 1
ATOM 792 O O . ARG A 1 100 ? 3.605 7.25 12.125 1 92.19 100 ARG A O 1
ATOM 799 N N . ALA A 1 101 ? 3.949 6.805 14.383 1 90.38 101 ALA A N 1
ATOM 800 C CA . ALA A 1 101 ? 5.34 7.234 14.266 1 90.38 101 ALA A CA 1
ATOM 801 C C . ALA A 1 101 ? 6.137 6.281 13.383 1 90.38 101 ALA A C 1
ATOM 803 O O . ALA A 1 101 ? 5.98 5.062 13.469 1 90.38 101 ALA A O 1
ATOM 804 N N . ASP A 1 102 ? 6.863 6.945 12.508 1 85.94 102 ASP A N 1
ATOM 805 C CA . ASP A 1 102 ? 7.715 6.125 11.648 1 85.94 102 ASP A CA 1
ATOM 806 C C . ASP A 1 102 ? 8.797 5.418 12.461 1 85.94 102 ASP A C 1
ATOM 808 O O . ASP A 1 102 ? 9.539 6.059 13.203 1 85.94 102 ASP A O 1
ATOM 812 N N . SER A 1 103 ? 8.828 4.109 12.336 1 72.94 103 SER A N 1
ATOM 813 C CA . SER A 1 103 ? 9.766 3.318 13.133 1 72.94 103 SER A CA 1
ATOM 814 C C . SER A 1 103 ? 11.211 3.674 12.797 1 72.94 103 SER A C 1
ATOM 816 O O . SER A 1 103 ? 12.094 3.551 13.648 1 72.94 103 SER A O 1
ATOM 818 N N . GLU A 1 104 ? 11.43 3.896 11.594 1 63.38 104 GLU A N 1
ATOM 819 C CA . GLU A 1 104 ? 12.797 4.281 11.242 1 63.38 104 GLU A CA 1
ATOM 820 C C . GLU A 1 104 ? 13.188 5.598 11.906 1 63.38 104 GLU A C 1
ATOM 822 O O . GLU A 1 104 ? 14.367 5.832 12.18 1 63.38 104 GLU A O 1
ATOM 827 N N . TYR A 1 105 ? 12.203 6.391 12.031 1 56.66 105 TYR A N 1
ATOM 828 C CA . TYR A 1 105 ? 12.461 7.668 12.688 1 56.66 105 TYR A CA 1
ATOM 829 C C . TYR A 1 105 ? 12.688 7.477 14.188 1 56.66 105 TYR A C 1
ATOM 831 O O . TYR A 1 105 ? 13.43 8.234 14.805 1 56.66 105 TYR A O 1
ATOM 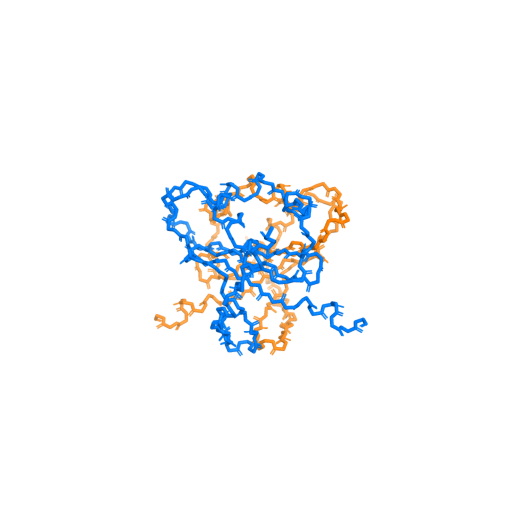839 N N . ARG A 1 106 ? 12.078 6.504 14.75 1 49.56 106 ARG A N 1
ATOM 840 C CA . ARG A 1 106 ? 12.227 6.297 16.188 1 49.56 106 ARG A CA 1
ATOM 841 C C . ARG A 1 106 ? 13.664 5.91 16.531 1 49.56 106 ARG A C 1
ATOM 843 O O . ARG A 1 106 ? 14.133 6.176 17.641 1 49.56 106 ARG A O 1
ATOM 850 N N . ILE A 1 107 ? 14.227 5.148 15.68 1 47.44 107 ILE A N 1
ATOM 851 C CA . ILE A 1 107 ? 15.57 4.707 16.047 1 47.44 107 ILE A CA 1
ATOM 852 C C . ILE A 1 107 ? 16.578 5.809 15.727 1 47.44 107 ILE A C 1
ATOM 854 O O . ILE A 1 107 ? 17.719 5.77 16.203 1 47.44 107 ILE A O 1
ATOM 858 N N . SER A 1 108 ? 16.266 6.652 15.055 1 42.62 108 SER A N 1
ATOM 859 C CA . SER A 1 108 ? 17.312 7.648 14.836 1 42.62 108 SER A CA 1
ATOM 860 C C . SER A 1 108 ? 17.469 8.57 16.047 1 42.62 108 SER A C 1
ATOM 862 O O . SER A 1 108 ? 16.5 8.844 16.75 1 42.62 108 SER A O 1
ATOM 864 N N . MET B 1 1 ? 7.105 -36.25 -21.188 1 30.7 1 MET B N 1
ATOM 865 C CA . MET B 1 1 ? 7.734 -36.344 -19.875 1 30.7 1 MET B CA 1
ATOM 866 C C . MET B 1 1 ? 7.688 -35 -19.141 1 30.7 1 MET B C 1
ATOM 868 O O . MET B 1 1 ? 8.281 -34.031 -19.594 1 30.7 1 MET B O 1
ATOM 872 N N . MET B 1 2 ? 6.469 -34.625 -18.562 1 33.22 2 MET B N 1
ATOM 873 C CA . MET B 1 2 ? 6.129 -33.344 -17.984 1 33.22 2 MET B CA 1
ATOM 874 C C . MET B 1 2 ? 6.945 -33.062 -16.719 1 33.22 2 MET B C 1
ATOM 876 O O . MET B 1 2 ? 6.977 -33.906 -15.812 1 33.22 2 MET B O 1
ATOM 880 N N . ARG B 1 3 ? 8.164 -32.531 -16.938 1 32.06 3 ARG B N 1
ATOM 881 C CA . ARG B 1 3 ? 9.102 -32.25 -15.852 1 32.06 3 ARG B CA 1
ATOM 882 C C . ARG B 1 3 ? 8.445 -31.438 -14.75 1 32.06 3 ARG B C 1
ATOM 884 O O . ARG B 1 3 ? 7.914 -30.359 -15.008 1 32.06 3 ARG B O 1
ATOM 891 N N . PHE B 1 4 ? 7.805 -32.031 -13.75 1 32.91 4 PHE B N 1
ATOM 892 C CA . PHE B 1 4 ? 7.355 -31.359 -12.523 1 32.91 4 PHE B CA 1
ATOM 893 C C . PHE B 1 4 ? 8.5 -30.594 -11.875 1 32.91 4 PHE B C 1
ATOM 895 O O . PHE B 1 4 ? 9.508 -31.188 -11.477 1 32.91 4 PHE B O 1
ATOM 902 N N . ILE B 1 5 ? 8.945 -29.578 -12.484 1 33.78 5 ILE B N 1
ATOM 903 C CA . ILE B 1 5 ? 9.984 -28.844 -11.773 1 33.78 5 ILE B CA 1
ATOM 904 C C . ILE B 1 5 ? 9.547 -28.594 -10.328 1 33.78 5 ILE B C 1
ATOM 906 O O . ILE B 1 5 ? 8.461 -28.047 -10.094 1 33.78 5 ILE B O 1
ATOM 910 N N . TRP B 1 6 ? 10 -29.453 -9.484 1 30.59 6 TRP B N 1
ATOM 911 C CA . TRP B 1 6 ? 9.961 -29.281 -8.039 1 30.59 6 TRP B CA 1
ATOM 912 C C . TRP B 1 6 ? 10.375 -27.859 -7.648 1 30.59 6 TRP B C 1
ATOM 914 O O . TRP B 1 6 ? 11.523 -27.469 -7.855 1 30.59 6 TRP B O 1
ATOM 924 N N . CYS B 1 7 ? 9.688 -26.891 -8.062 1 33.22 7 CYS B N 1
ATOM 925 C CA . CYS B 1 7 ? 10.047 -25.609 -7.48 1 33.22 7 CYS B CA 1
ATOM 926 C C . CYS B 1 7 ? 10.32 -25.734 -5.988 1 33.22 7 CYS B C 1
ATOM 928 O O . CYS B 1 7 ? 9.477 -26.219 -5.238 1 33.22 7 CYS B O 1
ATOM 930 N N . SER B 1 8 ? 11.555 -25.984 -5.664 1 32.69 8 SER B N 1
ATOM 931 C CA . SER B 1 8 ? 12.109 -25.953 -4.316 1 32.69 8 SER B CA 1
ATOM 932 C C . SER B 1 8 ? 11.422 -24.891 -3.461 1 32.69 8 SER B C 1
ATOM 934 O O . SER B 1 8 ? 11.031 -23.828 -3.967 1 32.69 8 SER B O 1
ATOM 936 N N . GLN B 1 9 ? 10.75 -25.344 -2.375 1 32.5 9 GLN B N 1
ATOM 937 C CA . GLN B 1 9 ? 10.156 -24.625 -1.262 1 32.5 9 GLN B CA 1
ATOM 938 C C . GLN B 1 9 ? 11.07 -23.5 -0.789 1 32.5 9 GLN B C 1
ATOM 940 O O . GLN B 1 9 ? 12.117 -23.75 -0.195 1 32.5 9 GLN B O 1
ATOM 945 N N . LEU B 1 10 ? 11.43 -22.609 -1.71 1 34.84 10 LEU B N 1
ATOM 946 C CA . LEU B 1 10 ? 12.18 -21.516 -1.099 1 34.84 10 LEU B CA 1
ATOM 947 C C . LEU B 1 10 ? 11.531 -21.094 0.214 1 34.84 10 LEU B C 1
ATOM 949 O O . LEU B 1 10 ? 10.352 -20.719 0.241 1 34.84 10 LEU B O 1
ATOM 953 N N . LEU B 1 11 ? 12.062 -21.766 1.212 1 34.34 11 LEU B N 1
ATOM 954 C CA . LEU B 1 11 ? 11.711 -21.359 2.564 1 34.34 11 LEU B CA 1
ATOM 955 C C . LEU B 1 11 ? 11.711 -19.828 2.68 1 34.34 11 LEU B C 1
ATOM 957 O O . LEU B 1 11 ? 12.758 -19.203 2.576 1 34.34 11 LEU B O 1
ATOM 961 N N . ALA B 1 12 ? 10.711 -19.359 2.049 1 44.75 12 ALA B N 1
ATOM 962 C CA . ALA B 1 12 ? 10.523 -17.922 2.215 1 44.75 12 ALA B CA 1
ATOM 963 C C . ALA B 1 12 ? 10.805 -17.5 3.654 1 44.75 12 ALA B C 1
ATOM 965 O O . ALA B 1 12 ? 10.43 -18.203 4.598 1 44.75 12 ALA B O 1
ATOM 966 N N . VAL B 1 13 ? 11.977 -16.922 3.877 1 44.28 13 VAL B N 1
ATOM 967 C CA . VAL B 1 13 ? 12.305 -16.359 5.188 1 44.28 13 VAL B CA 1
ATOM 968 C C . VAL B 1 13 ? 11.117 -15.57 5.727 1 44.28 13 VAL B C 1
ATOM 970 O O . VAL B 1 13 ? 10.578 -14.703 5.031 1 44.28 13 VAL B O 1
ATOM 973 N N . VAL B 1 14 ? 10.391 -16.25 6.547 1 46.5 14 VAL B N 1
ATOM 974 C CA . VAL B 1 14 ? 9.328 -15.57 7.285 1 46.5 14 VAL B CA 1
ATOM 975 C C . VAL B 1 14 ? 9.906 -14.406 8.078 1 46.5 14 VAL B C 1
ATOM 977 O O . VAL B 1 14 ? 10.812 -14.586 8.898 1 46.5 14 VAL B O 1
ATOM 980 N N . GLN B 1 15 ? 10.125 -13.383 7.496 1 42.41 15 GLN B N 1
ATOM 981 C CA . GLN B 1 15 ? 10.508 -12.242 8.328 1 42.41 15 GLN B CA 1
ATOM 982 C C . GLN B 1 15 ? 9.344 -11.781 9.195 1 42.41 15 GLN B C 1
ATOM 984 O O . GLN B 1 15 ? 8.266 -11.461 8.688 1 42.41 15 GLN B O 1
ATOM 989 N N . SER B 1 16 ? 9.25 -12.508 10.305 1 43.31 16 SER B N 1
ATOM 990 C CA . SER B 1 16 ? 8.242 -12.062 11.258 1 43.31 16 SER B CA 1
ATOM 991 C C . SER B 1 16 ? 8.578 -10.688 11.828 1 43.31 16 SER B C 1
ATOM 993 O O . SER B 1 16 ? 9.719 -10.43 12.203 1 43.31 16 SER B O 1
ATOM 995 N N . ASN B 1 17 ? 8.102 -9.797 11.18 1 46.97 17 ASN B N 1
ATOM 996 C CA . ASN B 1 17 ? 8.328 -8.547 11.898 1 46.97 17 ASN B CA 1
ATOM 997 C C . ASN B 1 17 ? 7.656 -8.555 13.266 1 46.97 17 ASN B C 1
ATOM 999 O O . ASN B 1 17 ? 6.938 -9.5 13.602 1 46.97 17 ASN B O 1
ATOM 1003 N N . THR B 1 18 ? 8.18 -7.688 14.078 1 43.88 18 THR B N 1
ATOM 1004 C CA . THR B 1 18 ? 7.723 -7.57 15.453 1 43.88 18 THR B CA 1
ATOM 1005 C C . THR B 1 18 ? 6.199 -7.574 15.523 1 43.88 18 THR B C 1
ATOM 1007 O O . THR B 1 18 ? 5.621 -7.773 16.594 1 43.88 18 THR B O 1
ATOM 1010 N N . ARG B 1 19 ? 5.719 -7.23 14.43 1 43.91 19 ARG B N 1
ATOM 1011 C CA . ARG B 1 19 ? 4.262 -7.184 14.469 1 43.91 19 ARG B CA 1
ATOM 1012 C C . ARG B 1 19 ? 3.666 -8.586 14.422 1 43.91 19 ARG B C 1
ATOM 1014 O O . ARG B 1 19 ? 2.445 -8.75 14.5 1 43.91 19 ARG B O 1
ATOM 1021 N N . GLY B 1 20 ? 4.555 -9.523 14.594 1 49.56 20 GLY B N 1
ATOM 1022 C CA . GLY B 1 20 ? 4.133 -10.914 14.508 1 49.56 20 GLY B CA 1
ATOM 1023 C C . GLY B 1 20 ? 3.709 -11.32 13.109 1 49.56 20 GLY B C 1
ATOM 1024 O O . GLY B 1 20 ? 3.193 -12.422 12.914 1 49.56 20 GLY B O 1
ATOM 1025 N N . GLU B 1 21 ? 3.783 -10.289 12.281 1 57.19 21 GLU B N 1
ATOM 1026 C CA . GLU B 1 21 ? 3.303 -10.695 10.969 1 57.19 21 GLU B CA 1
ATOM 1027 C C . GLU B 1 21 ? 4.383 -11.453 10.195 1 57.19 21 GLU B C 1
ATOM 1029 O O . GLU B 1 21 ? 5.547 -11.055 10.195 1 57.19 21 GLU B O 1
ATOM 1034 N N . SER B 1 22 ? 4.098 -12.648 9.969 1 79.69 22 SER B N 1
ATOM 1035 C CA . SER B 1 22 ? 5.039 -13.484 9.234 1 79.69 22 SER B CA 1
ATOM 1036 C C . SER B 1 22 ? 4.809 -13.391 7.73 1 79.69 22 SER B C 1
ATOM 1038 O O . SER B 1 22 ? 3.684 -13.555 7.258 1 79.69 22 SER B O 1
ATOM 1040 N N . TRP B 1 23 ? 5.66 -12.68 7.02 1 88.69 23 TRP B N 1
ATOM 1041 C CA . TRP B 1 23 ? 5.656 -12.586 5.566 1 88.69 23 TRP B CA 1
ATOM 1042 C C . TRP B 1 23 ? 6.699 -13.523 4.957 1 88.69 23 TRP B C 1
ATOM 1044 O O . TRP B 1 23 ? 7.781 -13.703 5.516 1 88.69 23 TRP B O 1
ATOM 1054 N N . THR B 1 24 ? 6.344 -14.203 3.953 1 92.62 24 THR B N 1
ATOM 1055 C CA . THR B 1 24 ? 7.32 -14.914 3.133 1 92.62 24 THR B CA 1
ATOM 1056 C C . THR B 1 24 ? 7.785 -14.039 1.969 1 92.62 24 THR B C 1
ATOM 1058 O O . THR B 1 24 ? 6.965 -13.531 1.201 1 92.62 24 THR B O 1
ATOM 1061 N N . VAL B 1 25 ? 9.047 -13.805 1.901 1 95.31 25 VAL B N 1
ATOM 1062 C CA . VAL B 1 25 ? 9.578 -13.047 0.776 1 95.31 25 VAL B CA 1
ATOM 1063 C C . VAL B 1 25 ? 9.586 -13.914 -0.479 1 95.31 25 VAL B C 1
ATOM 1065 O O . VAL B 1 25 ? 10.172 -15 -0.483 1 95.31 25 VAL B O 1
ATOM 1068 N N . LEU B 1 26 ? 8.922 -13.445 -1.493 1 96.56 26 LEU B N 1
ATOM 1069 C CA . LEU B 1 26 ? 8.82 -14.203 -2.732 1 96.56 26 LEU B CA 1
ATOM 1070 C C . LEU B 1 26 ? 9.984 -13.891 -3.662 1 96.56 26 LEU B C 1
ATOM 1072 O O . LEU B 1 26 ? 10.555 -14.797 -4.277 1 96.56 26 LEU B O 1
ATOM 1076 N N . THR B 1 27 ? 10.273 -12.625 -3.764 1 96.31 27 THR B N 1
ATOM 1077 C CA . THR B 1 27 ? 11.375 -12.203 -4.621 1 96.31 27 THR B CA 1
ATOM 1078 C C . THR B 1 27 ? 11.891 -10.828 -4.207 1 96.31 27 THR B C 1
ATOM 1080 O O . THR B 1 27 ? 11.258 -10.141 -3.395 1 96.31 27 THR B O 1
ATOM 1083 N N . HIS B 1 28 ? 13.078 -10.445 -4.738 1 95.12 28 HIS B N 1
ATOM 1084 C CA . HIS B 1 28 ? 13.633 -9.102 -4.633 1 95.12 28 HIS B CA 1
ATOM 1085 C C . HIS B 1 28 ? 13.664 -8.406 -5.988 1 95.12 28 HIS B C 1
ATOM 1087 O O . HIS B 1 28 ? 13.734 -9.07 -7.027 1 95.12 28 HIS B O 1
ATOM 1093 N N . TRP B 1 29 ? 13.508 -7.07 -5.84 1 94 29 TRP B N 1
ATOM 1094 C CA . TRP B 1 29 ? 13.562 -6.23 -7.035 1 94 29 TRP B CA 1
ATOM 1095 C C . TRP B 1 29 ? 14.25 -4.902 -6.734 1 94 29 TRP B C 1
ATOM 1097 O O . TRP B 1 29 ? 14.227 -4.426 -5.598 1 94 29 TRP B O 1
ATOM 1107 N N . ASP B 1 30 ? 15.125 -4.312 -7.699 1 88.5 30 ASP B N 1
ATOM 1108 C CA . ASP B 1 30 ? 15.922 -3.125 -7.402 1 88.5 30 ASP B CA 1
ATOM 1109 C C . ASP B 1 30 ? 15.516 -1.957 -8.297 1 88.5 30 ASP B C 1
ATOM 1111 O O . ASP B 1 30 ? 16.281 -1.008 -8.477 1 88.5 30 ASP B O 1
ATOM 1115 N N . ARG B 1 31 ? 14.375 -1.823 -8.805 1 86.75 31 ARG B N 1
ATOM 1116 C CA . ARG B 1 31 ? 13.812 -0.753 -9.625 1 86.75 31 ARG B CA 1
ATOM 1117 C C . ARG B 1 31 ? 14.539 -0.651 -10.961 1 86.75 31 ARG B C 1
ATOM 1119 O O . ARG B 1 31 ? 14.211 0.207 -11.781 1 86.75 31 ARG B O 1
ATOM 1126 N N . GLN B 1 32 ? 15.586 -1.395 -11.109 1 90.19 32 GLN B N 1
ATOM 1127 C CA . GLN B 1 32 ? 16.219 -1.486 -12.43 1 90.19 32 GLN B CA 1
ATOM 1128 C C . GLN B 1 32 ? 15.422 -2.408 -13.352 1 90.19 32 GLN B C 1
ATOM 1130 O O . GLN B 1 32 ? 15.516 -2.303 -14.578 1 90.19 32 GLN B O 1
ATOM 1135 N N . GLU B 1 33 ? 14.734 -3.258 -12.711 1 91.62 33 GLU B N 1
ATOM 1136 C CA . GLU B 1 33 ? 13.82 -4.117 -13.453 1 91.62 33 GLU B CA 1
ATOM 1137 C C . GLU B 1 33 ? 12.398 -3.566 -13.414 1 91.62 33 GLU B C 1
ATOM 1139 O O . GLU B 1 33 ? 12.039 -2.807 -12.516 1 91.62 33 GLU B O 1
ATOM 1144 N N . ASP B 1 34 ? 11.664 -3.92 -14.438 1 94.81 34 ASP B N 1
ATOM 1145 C CA . ASP B 1 34 ? 10.258 -3.555 -14.469 1 94.81 34 ASP B CA 1
ATOM 1146 C C . ASP B 1 34 ? 9.492 -4.227 -13.328 1 94.81 34 ASP B C 1
ATOM 1148 O O . ASP B 1 34 ? 9.547 -5.449 -13.172 1 94.81 34 ASP B O 1
ATOM 1152 N N . ILE B 1 35 ? 8.812 -3.469 -12.578 1 96.12 35 ILE B N 1
ATOM 1153 C CA . ILE B 1 35 ? 8.125 -3.973 -11.391 1 96.12 35 ILE B CA 1
ATOM 1154 C C . ILE B 1 35 ? 7.078 -5.008 -11.805 1 96.12 35 ILE B C 1
ATOM 1156 O O . ILE B 1 35 ? 6.812 -5.957 -11.062 1 96.12 35 ILE B O 1
ATOM 1160 N N . VAL B 1 36 ? 6.516 -4.902 -12.922 1 95.81 36 VAL B N 1
ATOM 1161 C CA . VAL B 1 36 ? 5.516 -5.859 -13.383 1 95.81 36 VAL B CA 1
ATOM 1162 C C . VAL B 1 36 ? 6.176 -7.207 -13.656 1 95.81 36 VAL B C 1
ATOM 1164 O O . VAL B 1 36 ? 5.613 -8.258 -13.328 1 95.81 36 VAL B O 1
ATOM 1167 N N . LEU B 1 37 ? 7.375 -7.133 -14.211 1 95.94 37 LEU B N 1
ATOM 1168 C CA . LEU B 1 37 ? 8.133 -8.367 -14.414 1 95.94 37 LEU B CA 1
ATOM 1169 C C . LEU B 1 37 ? 8.484 -9.008 -13.078 1 95.94 37 LEU B C 1
ATOM 1171 O O . LEU B 1 37 ? 8.406 -10.234 -12.93 1 95.94 37 LEU B O 1
ATOM 1175 N N . ALA B 1 38 ? 8.859 -8.172 -12.148 1 96.75 38 ALA B N 1
ATOM 1176 C CA . ALA B 1 38 ? 9.156 -8.672 -10.812 1 96.75 38 ALA B CA 1
ATOM 1177 C C . ALA B 1 38 ? 7.93 -9.32 -10.18 1 96.75 38 ALA B C 1
ATOM 1179 O O . ALA B 1 38 ? 8.031 -10.359 -9.523 1 96.75 38 ALA B O 1
ATOM 1180 N N . LEU B 1 39 ? 6.797 -8.734 -10.406 1 96.88 39 LEU B N 1
ATOM 1181 C CA . LEU B 1 39 ? 5.547 -9.281 -9.898 1 96.88 39 LEU B CA 1
ATOM 1182 C C . LEU B 1 39 ? 5.234 -10.633 -10.539 1 96.88 39 LEU B C 1
ATOM 1184 O O . LEU B 1 39 ? 4.828 -11.57 -9.852 1 96.88 39 LEU B O 1
ATOM 1188 N N . ASP B 1 40 ? 5.441 -10.719 -11.781 1 95 40 ASP B N 1
ATOM 1189 C CA . ASP B 1 40 ? 5.238 -11.992 -12.453 1 95 40 ASP B CA 1
ATOM 1190 C C . ASP B 1 40 ? 6.113 -13.086 -11.844 1 95 40 ASP B C 1
ATOM 1192 O O . ASP B 1 40 ? 5.645 -14.195 -11.586 1 95 40 ASP B O 1
ATOM 1196 N N . ARG B 1 41 ? 7.332 -12.727 -11.57 1 95.56 41 ARG B N 1
ATOM 1197 C CA . ARG B 1 41 ? 8.25 -13.672 -10.945 1 95.56 41 ARG B CA 1
ATOM 1198 C C . ARG B 1 41 ? 7.781 -14.055 -9.547 1 95.56 41 ARG B C 1
ATOM 1200 O O . ARG B 1 41 ? 7.832 -15.227 -9.164 1 95.56 41 ARG B O 1
ATOM 1207 N N . ALA B 1 4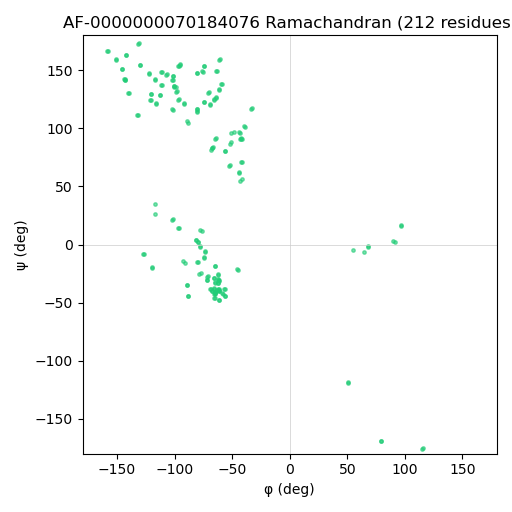2 ? 7.402 -13.086 -8.805 1 96.38 42 ALA B N 1
ATOM 1208 C CA . ALA B 1 42 ? 6.891 -13.344 -7.465 1 96.38 42 ALA B CA 1
ATOM 1209 C C . ALA B 1 42 ? 5.711 -14.312 -7.504 1 96.38 42 ALA B C 1
ATOM 1211 O O . ALA B 1 42 ? 5.645 -15.25 -6.707 1 96.38 42 ALA B O 1
ATOM 1212 N N . PHE B 1 43 ? 4.828 -14.086 -8.422 1 95.31 43 PHE B N 1
ATOM 1213 C CA . PHE B 1 43 ? 3.623 -14.906 -8.492 1 95.31 43 PHE B CA 1
ATOM 1214 C C . PHE B 1 43 ? 3.953 -16.312 -8.984 1 95.31 43 PHE B C 1
ATOM 1216 O O . PHE B 1 43 ? 3.238 -17.266 -8.672 1 95.31 43 PHE B O 1
ATOM 1223 N N . ASP B 1 44 ? 5.012 -16.438 -9.766 1 93.81 44 ASP B N 1
ATOM 1224 C CA . ASP B 1 44 ? 5.488 -17.766 -10.141 1 93.81 44 ASP B CA 1
ATOM 1225 C C . ASP B 1 44 ? 5.93 -18.562 -8.906 1 93.81 44 ASP B C 1
ATOM 1227 O O . ASP B 1 44 ? 5.863 -19.797 -8.898 1 93.81 44 ASP B O 1
ATOM 1231 N N . GLU B 1 45 ? 6.332 -17.828 -7.879 1 92.44 45 GLU B N 1
ATOM 1232 C CA . GLU B 1 45 ? 6.832 -18.438 -6.656 1 92.44 45 GLU B CA 1
ATOM 1233 C C . GLU B 1 45 ? 5.707 -18.672 -5.648 1 92.44 45 GLU B C 1
ATOM 1235 O O . GLU B 1 45 ? 5.883 -19.375 -4.66 1 92.44 45 GLU B O 1
ATOM 1240 N N . LEU B 1 46 ? 4.566 -18.016 -5.887 1 93.5 46 LEU B N 1
ATOM 1241 C CA . LEU B 1 46 ? 3.479 -18.016 -4.918 1 93.5 46 LEU B CA 1
ATOM 1242 C C . LEU B 1 46 ? 2.658 -19.297 -5.02 1 93.5 46 LEU B C 1
ATOM 1244 O O . LEU B 1 46 ? 2.012 -19.547 -6.043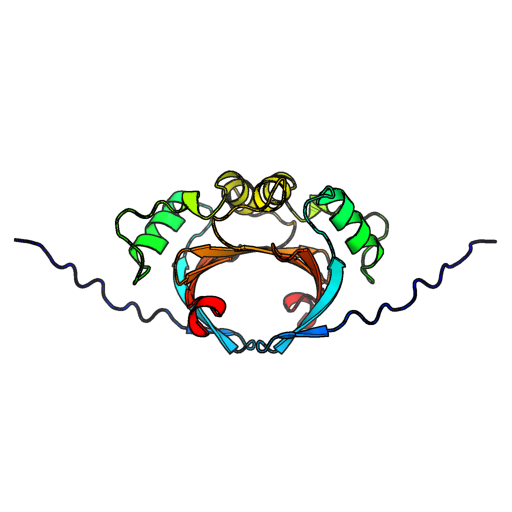 1 93.5 46 LEU B O 1
ATOM 1248 N N . ASP B 1 47 ? 2.68 -20.062 -3.951 1 89.88 47 ASP B N 1
ATOM 1249 C CA . ASP B 1 47 ? 1.918 -21.312 -3.918 1 89.88 47 ASP B CA 1
ATOM 1250 C C . ASP B 1 47 ? 0.445 -21.047 -3.615 1 89.88 47 ASP B C 1
ATOM 1252 O O . ASP B 1 47 ? 0.115 -20.109 -2.885 1 89.88 47 ASP B O 1
ATOM 1256 N N . GLY B 1 48 ? -0.383 -21.844 -4.164 1 89.5 48 GLY B N 1
ATOM 1257 C CA . GLY B 1 48 ? -1.789 -21.781 -3.799 1 89.5 48 GLY B CA 1
ATOM 1258 C C . GLY B 1 48 ? -2.592 -20.844 -4.68 1 89.5 48 GLY B C 1
ATOM 1259 O O . GLY B 1 48 ? -3.781 -20.625 -4.441 1 89.5 48 GLY B O 1
ATOM 1260 N N . VAL B 1 49 ? -1.893 -20.266 -5.68 1 90.62 49 VAL B N 1
ATOM 1261 C CA . VAL B 1 49 ? -2.607 -19.406 -6.617 1 90.62 49 VAL B CA 1
ATOM 1262 C C . VAL B 1 49 ? -2.869 -20.172 -7.918 1 90.62 49 VAL B C 1
ATOM 1264 O O . VAL B 1 49 ? -2.037 -20.969 -8.352 1 90.62 49 VAL B O 1
ATOM 1267 N N . GLU B 1 50 ? -4.016 -19.859 -8.469 1 89.88 50 GLU B N 1
ATOM 1268 C CA . GLU B 1 50 ? -4.383 -20.5 -9.719 1 89.88 50 GLU B CA 1
ATOM 1269 C C . GLU B 1 50 ? -3.402 -20.141 -10.836 1 89.88 50 GLU B C 1
ATOM 1271 O O . GLU B 1 50 ? -2.863 -19.031 -10.859 1 89.88 50 GLU B O 1
ATOM 1276 N N . ASP B 1 51 ? -3.168 -21.031 -11.805 1 86.94 51 ASP B N 1
ATOM 1277 C CA . ASP B 1 51 ? -2.205 -20.875 -12.891 1 86.94 51 ASP B CA 1
ATOM 1278 C C . ASP B 1 51 ? -2.609 -19.734 -13.828 1 86.94 51 ASP B C 1
ATOM 1280 O O . ASP B 1 51 ? -1.754 -19.109 -14.445 1 86.94 51 ASP B O 1
ATOM 1284 N N . ASP B 1 52 ? -3.871 -19.484 -13.922 1 89.44 52 ASP B N 1
ATOM 1285 C CA . ASP B 1 52 ? -4.328 -18.5 -14.891 1 89.44 52 ASP B CA 1
ATOM 1286 C C . ASP B 1 52 ? -4.668 -17.172 -14.203 1 89.44 52 ASP B C 1
ATOM 1288 O O . ASP B 1 52 ? -5.418 -16.359 -14.75 1 89.44 52 ASP B O 1
ATOM 1292 N N . VAL B 1 53 ? -4.121 -17.047 -13.102 1 87.19 53 VAL B N 1
ATOM 1293 C CA . VAL B 1 53 ? -4.402 -15.828 -12.352 1 87.19 53 VAL B CA 1
ATOM 1294 C C . VAL B 1 53 ? -3.732 -14.633 -13.039 1 87.19 53 VAL B C 1
ATOM 1296 O O . VAL B 1 53 ? -2.57 -14.719 -13.438 1 87.19 53 VAL B O 1
ATOM 1299 N N . VAL B 1 54 ? -4.5 -13.609 -13.227 1 90.81 54 VAL B N 1
ATOM 1300 C CA . VAL B 1 54 ? -3.977 -12.328 -13.695 1 90.81 54 VAL B CA 1
ATOM 1301 C C . VAL B 1 54 ? -3.863 -11.359 -12.516 1 90.81 54 VAL B C 1
ATOM 1303 O O . VAL B 1 54 ? -4.871 -10.992 -11.906 1 90.81 54 VAL B O 1
ATOM 1306 N N . ILE B 1 55 ? -2.654 -10.945 -12.195 1 90.56 55 ILE B N 1
ATOM 1307 C CA . ILE B 1 55 ? -2.377 -10.117 -11.031 1 90.56 55 ILE B CA 1
ATOM 1308 C C . ILE B 1 55 ? -3.207 -8.836 -11.102 1 90.56 55 ILE B C 1
ATOM 1310 O O . ILE B 1 55 ? -3.742 -8.375 -10.086 1 90.56 55 ILE B O 1
ATOM 1314 N N . PHE B 1 56 ? -3.35 -8.297 -12.289 1 93.69 56 PHE B N 1
ATOM 1315 C CA . PHE B 1 56 ? -3.953 -6.98 -12.445 1 93.69 56 PHE B CA 1
ATOM 1316 C C . PHE B 1 56 ? -5.469 -7.062 -12.32 1 93.69 56 PHE B C 1
ATOM 1318 O O . PHE B 1 56 ? -6.152 -6.035 -12.305 1 93.69 56 PHE B O 1
ATOM 1325 N N . ASP B 1 57 ? -6.004 -8.312 -12.141 1 92.81 57 ASP B N 1
ATOM 1326 C CA . ASP B 1 57 ? -7.395 -8.484 -11.734 1 92.81 57 ASP B CA 1
ATOM 1327 C C . ASP B 1 57 ? -7.582 -8.141 -10.258 1 92.81 57 ASP B C 1
ATOM 1329 O O . ASP B 1 57 ? -8.711 -7.965 -9.797 1 92.81 57 ASP B O 1
ATOM 1333 N N . TYR B 1 58 ? -6.488 -7.988 -9.586 1 93 58 TYR B N 1
ATOM 1334 C CA . TYR B 1 58 ? -6.578 -7.836 -8.133 1 93 58 TYR B CA 1
ATOM 1335 C C . TYR B 1 58 ? -5.992 -6.5 -7.691 1 93 58 TYR B C 1
ATOM 1337 O O . TYR B 1 58 ? -6.219 -6.062 -6.559 1 93 58 TYR B O 1
ATOM 1345 N N . ILE B 1 59 ? -5.215 -5.914 -8.492 1 95.25 59 ILE B N 1
ATOM 1346 C CA . ILE B 1 59 ? -4.605 -4.633 -8.164 1 95.25 59 ILE B CA 1
ATOM 1347 C C . ILE B 1 59 ? -4.504 -3.771 -9.422 1 95.25 59 ILE B C 1
ATOM 1349 O O . ILE B 1 59 ? -4.285 -4.289 -10.516 1 95.25 59 ILE B O 1
ATOM 1353 N N . GLU B 1 60 ? -4.73 -2.43 -9.242 1 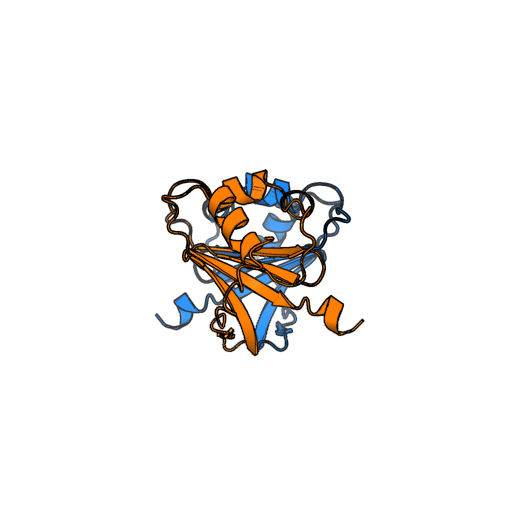95.12 60 GLU B N 1
ATOM 1354 C CA . GLU B 1 60 ? -4.633 -1.499 -10.359 1 95.12 60 GLU B CA 1
ATOM 1355 C C . GLU B 1 60 ? -3.188 -1.351 -10.828 1 95.12 60 GLU B C 1
ATOM 1357 O O . GLU B 1 60 ? -2.324 -0.91 -10.062 1 95.12 60 GLU B O 1
ATOM 1362 N N . PRO B 1 61 ? -2.914 -1.675 -12.086 1 95.94 61 PRO B N 1
ATOM 1363 C CA . PRO B 1 61 ? -1.546 -1.537 -12.586 1 95.94 61 PRO B CA 1
ATOM 1364 C C . PRO B 1 61 ? -1.042 -0.096 -12.539 1 95.94 61 PRO B C 1
ATOM 1366 O O . PRO B 1 61 ? 0.155 0.137 -12.352 1 95.94 61 PRO B O 1
ATOM 1369 N N . GLU B 1 62 ? -1.975 0.825 -12.703 1 96.06 62 GLU B N 1
ATOM 1370 C CA . GLU B 1 62 ? -1.595 2.232 -12.641 1 96.06 62 GLU B CA 1
ATOM 1371 C C . GLU B 1 62 ? -1.014 2.59 -11.273 1 96.06 62 GLU B C 1
ATOM 1373 O O . GLU B 1 62 ? -0.05 3.354 -11.188 1 96.06 62 GLU B O 1
ATOM 1378 N N . ALA B 1 63 ? -1.609 2.051 -10.25 1 97.31 63 ALA B N 1
ATOM 1379 C CA . ALA B 1 63 ? -1.108 2.305 -8.898 1 97.31 63 ALA B CA 1
ATOM 1380 C C . ALA B 1 63 ? 0.29 1.722 -8.719 1 97.31 63 ALA B C 1
ATOM 1382 O O . ALA B 1 63 ? 1.175 2.377 -8.164 1 97.31 63 ALA B O 1
ATOM 1383 N N . ILE B 1 64 ? 0.505 0.536 -9.234 1 97.38 64 ILE B N 1
ATOM 1384 C CA . ILE B 1 64 ? 1.791 -0.146 -9.125 1 97.38 64 ILE B CA 1
ATOM 1385 C C . ILE B 1 64 ? 2.875 0.686 -9.805 1 97.38 64 ILE B C 1
ATOM 1387 O O . ILE B 1 64 ? 3.926 0.95 -9.219 1 97.38 64 ILE B O 1
ATOM 1391 N N . ASN B 1 65 ? 2.594 1.117 -10.969 1 96.19 65 ASN B N 1
ATOM 1392 C CA . ASN B 1 65 ? 3.582 1.882 -11.719 1 96.19 65 ASN B CA 1
ATOM 1393 C C . ASN B 1 65 ? 3.857 3.234 -11.07 1 96.19 65 ASN B C 1
ATOM 1395 O O . ASN B 1 65 ? 5 3.699 -11.055 1 96.19 65 ASN B O 1
ATOM 1399 N N . ALA B 1 66 ? 2.826 3.801 -10.617 1 95.75 66 ALA B N 1
ATOM 1400 C CA . ALA B 1 66 ? 2.982 5.109 -9.992 1 95.75 66 ALA B CA 1
ATOM 1401 C C . ALA B 1 66 ? 3.832 5.012 -8.727 1 95.75 66 ALA B C 1
ATOM 1403 O O . ALA B 1 66 ? 4.617 5.914 -8.43 1 95.75 66 ALA B O 1
ATOM 1404 N N . LEU B 1 67 ? 3.742 3.889 -8.016 1 96.38 67 LEU B N 1
ATOM 1405 C CA . LEU B 1 67 ? 4.414 3.754 -6.73 1 96.38 67 LEU B CA 1
ATOM 1406 C C . LEU B 1 67 ? 5.828 3.209 -6.91 1 96.38 67 LEU B C 1
ATOM 1408 O O . LEU B 1 67 ? 6.746 3.607 -6.188 1 96.38 67 LEU B O 1
ATOM 1412 N N . PHE B 1 68 ? 5.934 2.379 -7.852 1 96.31 68 PHE B N 1
ATOM 1413 C CA . PHE B 1 68 ? 7.156 1.582 -7.832 1 96.31 68 PHE B CA 1
ATOM 1414 C C . PHE B 1 68 ? 7.883 1.667 -9.164 1 96.31 68 PHE B C 1
ATOM 1416 O O . PHE B 1 68 ? 9 1.161 -9.305 1 96.31 68 PHE B O 1
ATOM 1423 N N . GLY B 1 69 ? 7.16 2.275 -10.008 1 93.38 69 GLY B N 1
ATOM 1424 C CA . GLY B 1 69 ? 7.828 2.438 -11.289 1 93.38 69 GLY B CA 1
ATOM 1425 C C . GLY B 1 69 ? 8.883 3.523 -11.281 1 93.38 69 GLY B C 1
ATOM 1426 O O . GLY B 1 69 ? 8.789 4.484 -10.516 1 93.38 69 GLY B O 1
ATOM 1427 N N . GLY B 1 70 ? 9.906 3.334 -12.086 1 88.44 70 GLY B N 1
ATOM 1428 C CA . GLY B 1 70 ? 10.93 4.355 -12.211 1 88.44 70 GLY B CA 1
ATOM 1429 C C . GLY B 1 70 ? 11.922 4.352 -11.062 1 88.44 70 GLY B C 1
ATOM 1430 O O . GLY B 1 70 ? 11.953 3.408 -10.273 1 88.44 70 GLY B O 1
ATOM 1431 N N . PRO B 1 71 ? 12.727 5.367 -10.992 1 86.25 71 PRO B N 1
ATOM 1432 C CA . PRO B 1 71 ? 13.734 5.43 -9.93 1 86.25 71 PRO B CA 1
ATOM 1433 C C . PRO B 1 71 ? 13.141 5.77 -8.562 1 86.25 71 PRO B C 1
ATOM 1435 O O . PRO B 1 71 ? 12.039 6.324 -8.492 1 86.25 71 PRO B O 1
ATOM 1438 N N . SER B 1 72 ? 13.867 5.305 -7.594 1 83.12 72 SER B N 1
ATOM 1439 C CA . SER B 1 72 ? 13.43 5.625 -6.238 1 83.12 72 SER B CA 1
ATOM 1440 C C . SER B 1 72 ? 13.375 7.133 -6.016 1 83.12 72 SER B C 1
ATOM 1442 O O . SER B 1 72 ? 14.211 7.871 -6.543 1 83.12 72 SER B O 1
ATOM 1444 N N . SER B 1 73 ? 12.328 7.488 -5.348 1 77.56 73 SER B N 1
ATOM 1445 C CA . SER B 1 73 ? 12.195 8.891 -4.961 1 77.56 73 SER B CA 1
ATOM 1446 C C . SER B 1 73 ? 12.703 9.117 -3.541 1 77.56 73 SER B C 1
ATOM 1448 O O . SER B 1 73 ? 12.797 8.18 -2.75 1 77.56 73 SER B O 1
ATOM 1450 N N . ASP B 1 74 ? 13.109 10.352 -3.312 1 78.56 74 ASP B N 1
ATOM 1451 C CA . ASP B 1 74 ? 13.531 10.734 -1.968 1 78.56 74 ASP B CA 1
ATOM 1452 C C . ASP B 1 74 ? 12.328 11.055 -1.084 1 78.56 74 ASP B C 1
ATOM 1454 O O . ASP B 1 74 ? 12.484 11.508 0.049 1 78.56 74 ASP B O 1
ATOM 1458 N N . ARG B 1 75 ? 11.109 10.898 -1.518 1 74.25 75 ARG B N 1
ATOM 1459 C CA . ARG B 1 75 ? 9.867 11.32 -0.868 1 74.25 75 ARG B CA 1
ATOM 1460 C C . ARG B 1 75 ? 9.547 10.43 0.324 1 74.25 75 ARG B C 1
ATOM 1462 O O . ARG B 1 75 ? 8.672 10.758 1.13 1 74.25 75 ARG B O 1
ATOM 1469 N N . GLY B 1 76 ? 10.32 9.406 0.497 1 82.56 76 GLY B N 1
ATOM 1470 C CA . GLY B 1 76 ? 9.977 8.414 1.506 1 82.56 76 GLY B CA 1
ATOM 1471 C C . GLY B 1 76 ? 9.648 7.059 0.921 1 82.56 76 GLY B C 1
ATOM 1472 O O . GLY B 1 76 ? 9.734 6.859 -0.292 1 82.56 76 GLY B O 1
ATOM 1473 N N . ALA B 1 77 ? 9.258 6.188 1.81 1 91.31 77 ALA B N 1
ATOM 1474 C CA . ALA B 1 77 ? 9.031 4.812 1.379 1 91.31 77 ALA B CA 1
ATOM 1475 C C . ALA B 1 77 ? 7.543 4.535 1.188 1 91.31 77 ALA B C 1
ATOM 1477 O O . ALA B 1 77 ? 6.707 5.07 1.919 1 91.31 77 ALA B O 1
ATOM 1478 N N . ASN B 1 78 ? 7.211 3.779 0.18 1 95.75 78 ASN B N 1
ATOM 1479 C CA . ASN B 1 78 ? 5.867 3.26 -0.048 1 95.75 78 ASN B CA 1
ATOM 1480 C C . ASN B 1 78 ? 5.789 1.763 0.236 1 95.75 78 ASN B C 1
ATOM 1482 O O . ASN B 1 78 ? 6.758 1.034 0.02 1 95.75 78 ASN B O 1
ATOM 1486 N N . GLU B 1 79 ? 4.73 1.351 0.71 1 95.69 79 GLU B N 1
ATOM 1487 C CA . GLU B 1 79 ? 4.387 -0.063 0.828 1 95.69 79 GLU B CA 1
ATOM 1488 C C . GLU B 1 79 ? 2.92 -0.306 0.476 1 95.69 79 GLU B C 1
ATOM 1490 O O . GLU B 1 79 ? 2.035 0.406 0.954 1 95.69 79 GLU B O 1
ATOM 1495 N N . LEU B 1 80 ? 2.723 -1.249 -0.355 1 98.06 80 LEU B N 1
ATOM 1496 C CA . LEU B 1 80 ? 1.392 -1.563 -0.863 1 98.06 80 LEU B CA 1
ATOM 1497 C C . LEU B 1 80 ? 1.009 -3.002 -0.53 1 98.06 80 LEU B C 1
ATOM 1499 O O . LEU B 1 80 ? 1.806 -3.922 -0.724 1 98.06 80 LEU B O 1
ATOM 1503 N N . HIS B 1 81 ? -0.142 -3.152 0.024 1 96 81 HIS B N 1
ATOM 1504 C CA . HIS B 1 81 ? -0.723 -4.469 0.27 1 96 81 HIS B CA 1
ATOM 1505 C C . HIS B 1 81 ? -2.012 -4.66 -0.522 1 96 81 HIS B C 1
ATOM 1507 O O . HIS B 1 81 ? -2.83 -3.74 -0.616 1 96 81 HIS B O 1
ATOM 1513 N N . PHE B 1 82 ? -2.195 -5.852 -1.004 1 96.5 82 PHE B N 1
ATOM 1514 C CA . PHE B 1 82 ? -3.477 -6.199 -1.608 1 96.5 82 PHE B CA 1
ATOM 1515 C C . PHE B 1 82 ? -3.76 -7.688 -1.461 1 96.5 82 PHE B C 1
ATOM 1517 O O . PHE B 1 82 ? -2.84 -8.484 -1.263 1 96.5 82 PHE B O 1
ATOM 1524 N N . THR B 1 83 ? -5.039 -7.945 -1.576 1 94.12 83 THR B N 1
ATOM 1525 C CA . THR B 1 83 ? -5.445 -9.336 -1.435 1 94.12 83 THR B CA 1
ATOM 1526 C C . THR B 1 83 ? -5.629 -9.992 -2.803 1 94.12 83 THR B C 1
ATOM 1528 O O . THR B 1 83 ? -6.16 -9.367 -3.727 1 94.12 83 THR B O 1
ATOM 1531 N N . CYS B 1 84 ? -5.051 -11.094 -2.867 1 94.06 84 CYS B N 1
ATOM 1532 C CA . CYS B 1 84 ? -5.18 -11.961 -4.031 1 94.06 84 CYS B CA 1
ATOM 1533 C C . CYS B 1 84 ? -5.488 -13.391 -3.607 1 94.06 84 CYS B C 1
ATOM 1535 O O . CYS B 1 84 ? -4.637 -14.078 -3.045 1 94.06 84 CYS B O 1
ATOM 1537 N N . GLN B 1 85 ? -6.762 -13.773 -3.961 1 91.56 85 GLN B N 1
ATOM 1538 C CA . GLN B 1 85 ? -7.219 -15.094 -3.545 1 91.56 85 GLN B CA 1
ATOM 1539 C C . GLN B 1 85 ? -6.984 -15.312 -2.055 1 91.56 85 GLN B C 1
ATOM 1541 O O . GLN B 1 85 ? -7.5 -14.562 -1.222 1 91.56 85 GLN B O 1
ATOM 1546 N N . GLN B 1 86 ? -6.215 -16.281 -1.629 1 90.44 86 GLN B N 1
ATOM 1547 C CA . GLN B 1 86 ? -6.059 -16.594 -0.212 1 90.44 86 GLN B CA 1
ATOM 1548 C C . GLN B 1 86 ? -4.809 -15.922 0.36 1 90.44 86 GLN B C 1
ATOM 1550 O O . GLN B 1 86 ? -4.391 -16.234 1.476 1 90.44 86 GLN B O 1
ATOM 1555 N N . HIS B 1 87 ? -4.27 -14.984 -0.396 1 94.19 87 HIS B N 1
ATOM 1556 C CA . HIS B 1 87 ? -3.021 -14.367 0.033 1 94.19 87 HIS B CA 1
ATOM 1557 C C . HIS B 1 87 ? -3.17 -12.859 0.164 1 94.19 87 HIS B C 1
ATOM 1559 O O . HIS B 1 87 ? -3.982 -12.242 -0.534 1 94.19 87 HIS B O 1
ATOM 1565 N N . GLU B 1 88 ? -2.455 -12.312 1.093 1 93.62 88 GLU B N 1
ATOM 1566 C CA . GLU B 1 88 ? -2.096 -10.898 1.068 1 93.62 88 GLU B CA 1
ATOM 1567 C C . GLU B 1 88 ? -0.698 -10.695 0.488 1 93.62 88 GLU B C 1
ATOM 1569 O O . GLU B 1 88 ? 0.258 -11.352 0.913 1 93.62 88 GLU B O 1
ATOM 1574 N N . ILE B 1 89 ? -0.628 -9.836 -0.574 1 96.5 89 ILE B N 1
ATOM 1575 C CA . ILE B 1 89 ? 0.627 -9.523 -1.249 1 96.5 89 ILE B CA 1
ATOM 1576 C C . ILE B 1 89 ? 1.153 -8.172 -0.758 1 96.5 89 ILE B C 1
ATOM 1578 O O . ILE B 1 89 ? 0.384 -7.227 -0.583 1 96.5 89 ILE B O 1
ATOM 1582 N N . ARG B 1 90 ? 2.461 -8.125 -0.506 1 96.94 90 ARG B N 1
ATOM 1583 C CA . ARG B 1 90 ? 3.117 -6.891 -0.08 1 96.94 90 ARG B CA 1
ATOM 1584 C C . ARG B 1 90 ? 4.227 -6.496 -1.05 1 96.94 90 ARG B C 1
ATOM 1586 O O . ARG B 1 90 ? 5.086 -7.316 -1.384 1 96.94 90 ARG B O 1
ATOM 1593 N N . ILE B 1 91 ? 4.105 -5.266 -1.544 1 97.62 91 ILE B N 1
ATOM 1594 C CA . ILE B 1 91 ? 5.172 -4.648 -2.33 1 97.62 91 ILE B CA 1
ATOM 1595 C C . ILE B 1 91 ? 5.77 -3.479 -1.557 1 97.62 91 ILE B C 1
ATOM 1597 O O . ILE B 1 91 ? 5.043 -2.602 -1.083 1 97.62 91 ILE B O 1
ATOM 1601 N N . SER B 1 92 ? 7.094 -3.473 -1.428 1 94.5 92 SER B N 1
ATOM 1602 C CA . SER B 1 92 ? 7.719 -2.416 -0.64 1 94.5 92 SER B CA 1
ATOM 1603 C C . SER B 1 92 ? 8.859 -1.753 -1.41 1 94.5 92 SER B C 1
ATOM 1605 O O . SER B 1 92 ? 9.523 -2.398 -2.223 1 94.5 92 SER B O 1
ATOM 1607 N N . ASP B 1 93 ? 9.141 -0.532 -1.083 1 91.88 93 ASP B N 1
ATOM 1608 C CA . ASP B 1 93 ? 10.18 0.28 -1.711 1 91.88 93 ASP B CA 1
ATOM 1609 C C . ASP B 1 93 ? 11.562 -0.3 -1.444 1 91.88 93 ASP B C 1
ATOM 1611 O O . ASP B 1 93 ? 12.523 0.021 -2.15 1 91.88 93 ASP B O 1
ATOM 1615 N N . ASP B 1 94 ? 11.617 -1.116 -0.464 1 87 94 ASP B N 1
ATOM 1616 C CA . ASP B 1 94 ? 12.938 -1.652 -0.144 1 87 94 ASP B CA 1
ATOM 1617 C C . ASP B 1 94 ? 13.312 -2.789 -1.092 1 87 94 ASP B C 1
ATOM 1619 O O . ASP B 1 94 ? 14.328 -3.461 -0.893 1 87 94 ASP B O 1
ATOM 1623 N N . GLY B 1 95 ? 12.406 -3.066 -2.066 1 91.81 95 GLY B N 1
ATOM 1624 C CA . GLY B 1 95 ? 12.719 -4.023 -3.115 1 91.81 95 GLY B CA 1
ATOM 1625 C C . GLY B 1 95 ? 12.172 -5.414 -2.832 1 91.81 95 GLY B C 1
ATOM 1626 O O . GLY B 1 95 ? 12.602 -6.391 -3.453 1 91.81 95 GLY B O 1
ATOM 1627 N N . THR B 1 96 ? 11.258 -5.496 -1.903 1 94.62 96 THR B N 1
ATOM 1628 C CA . THR B 1 96 ? 10.742 -6.809 -1.535 1 94.62 96 THR B CA 1
ATOM 1629 C C . THR B 1 96 ? 9.289 -6.961 -1.981 1 94.62 96 THR B C 1
ATOM 1631 O O . THR B 1 96 ? 8.492 -6.031 -1.845 1 94.62 96 THR B O 1
ATOM 1634 N N . ILE B 1 97 ? 9.016 -8.109 -2.514 1 97.19 97 ILE B N 1
ATOM 1635 C CA . ILE B 1 97 ? 7.648 -8.586 -2.719 1 97.19 97 ILE B CA 1
ATOM 1636 C C . ILE B 1 97 ? 7.406 -9.836 -1.886 1 97.19 97 ILE B C 1
ATOM 1638 O O . ILE B 1 97 ? 8.156 -10.812 -1.987 1 97.19 97 ILE B O 1
ATOM 1642 N N . GLY B 1 98 ? 6.43 -9.75 -1.015 1 96.81 98 GLY B N 1
ATOM 1643 C CA . GLY B 1 98 ? 6.141 -10.867 -0.128 1 96.81 98 GLY B CA 1
ATOM 1644 C C . GLY B 1 98 ? 4.668 -11.234 -0.097 1 96.81 98 GLY B C 1
ATOM 1645 O O . GLY B 1 98 ? 3.84 -10.555 -0.706 1 96.81 98 GLY B O 1
ATOM 1646 N N . ALA B 1 99 ? 4.398 -12.344 0.593 1 96.38 99 ALA B N 1
ATOM 1647 C CA . ALA B 1 99 ? 3.021 -12.805 0.74 1 96.38 99 ALA B CA 1
ATOM 1648 C C . ALA B 1 99 ? 2.805 -13.461 2.102 1 96.38 99 ALA B C 1
ATOM 1650 O O . ALA B 1 99 ? 3.752 -13.961 2.717 1 96.38 99 ALA B O 1
ATOM 1651 N N . ARG B 1 100 ? 1.62 -13.328 2.475 1 92.25 100 ARG B N 1
ATOM 1652 C CA . ARG B 1 100 ? 1.154 -14.109 3.613 1 92.25 100 ARG B CA 1
ATOM 1653 C C . ARG B 1 100 ? -0.283 -14.578 3.406 1 92.25 100 ARG B C 1
ATOM 1655 O O . ARG B 1 100 ? -0.972 -14.094 2.504 1 92.25 100 ARG B O 1
ATOM 1662 N N . ALA B 1 101 ? -0.635 -15.602 4.242 1 90.44 101 ALA B N 1
ATOM 1663 C CA . ALA B 1 101 ? -2.049 -15.969 4.219 1 90.44 101 ALA B CA 1
ATOM 1664 C C . ALA B 1 101 ? -2.924 -14.797 4.652 1 90.44 101 ALA B C 1
ATOM 1666 O O . ALA B 1 101 ? -2.592 -14.086 5.602 1 90.44 101 ALA B O 1
ATOM 1667 N N . ASP B 1 102 ? -3.938 -14.633 3.84 1 86 102 ASP B N 1
ATOM 1668 C CA . ASP B 1 102 ? -4.871 -13.57 4.199 1 86 102 ASP B CA 1
ATOM 1669 C C . ASP B 1 102 ? -5.598 -13.898 5.504 1 86 102 ASP B C 1
ATOM 1671 O O . ASP B 1 102 ? -6.184 -14.969 5.645 1 86 102 ASP B O 1
ATOM 1675 N N . SER B 1 103 ? -5.5 -12.977 6.441 1 72.88 103 SER B N 1
ATOM 1676 C CA . SER B 1 103 ? -6.086 -13.211 7.758 1 72.88 103 SER B CA 1
ATOM 1677 C C . SER B 1 103 ? -7.602 -13.367 7.668 1 72.88 103 SER B C 1
ATOM 1679 O O . SER B 1 103 ? -8.211 -14.047 8.492 1 72.88 103 SER B O 1
ATOM 1681 N N . GLU B 1 104 ? -8.148 -12.602 6.863 1 62.78 104 GLU B N 1
ATOM 1682 C CA . GLU B 1 104 ? -9.594 -12.742 6.734 1 62.78 104 GLU B CA 1
ATOM 1683 C C . GLU B 1 104 ? -9.969 -14.125 6.211 1 62.78 104 GLU B C 1
ATOM 1685 O O . GLU B 1 104 ? -11.039 -14.648 6.523 1 62.78 104 GLU B O 1
ATOM 1690 N N . TYR B 1 105 ? -9.094 -14.578 5.402 1 56.53 105 TYR B N 1
ATOM 1691 C CA . TYR B 1 105 ? -9.328 -15.914 4.871 1 56.53 105 TYR B CA 1
ATOM 1692 C C . TYR B 1 105 ? -9.109 -16.984 5.941 1 56.53 105 TYR B C 1
ATOM 1694 O O . TYR B 1 105 ? -9.742 -18.031 5.914 1 56.53 105 TYR B O 1
ATOM 1702 N N . ARG B 1 106 ? -8.242 -16.734 6.852 1 49.44 106 ARG B N 1
ATOM 1703 C CA . ARG B 1 106 ? -7.965 -17.734 7.883 1 49.44 106 ARG B CA 1
ATOM 1704 C C . ARG B 1 106 ? -9.188 -17.953 8.773 1 49.44 106 ARG B C 1
ATOM 1706 O O . ARG B 1 106 ? -9.367 -19.031 9.328 1 49.44 106 ARG B O 1
ATOM 1713 N N . ILE B 1 107 ? -9.852 -16.906 9.047 1 47.25 107 ILE B N 1
ATOM 1714 C CA . ILE B 1 107 ? -10.969 -17.094 9.969 1 47.25 107 ILE B CA 1
ATOM 1715 C C . ILE B 1 107 ? -12.164 -17.672 9.211 1 47.25 107 ILE B C 1
ATOM 1717 O O . ILE B 1 107 ? -13.117 -18.156 9.828 1 47.25 107 ILE B O 1
ATOM 1721 N N . SER B 1 108 ? -12.141 -17.625 8.102 1 42.19 108 SER B N 1
ATOM 1722 C CA . SER B 1 108 ? -13.328 -18.234 7.496 1 42.19 108 SER B CA 1
ATOM 1723 C C . SER B 1 108 ? -13.258 -19.75 7.535 1 42.19 108 SER B C 1
ATOM 1725 O O . SER B 1 108 ? -12.172 -20.328 7.469 1 42.19 108 SER B O 1
#

Organism: NCBI:txid2841257